Protein AF-A0A2V5RGB3-F1 (afdb_monomer)

pLDDT: mean 79.58, std 21.64, range [30.56, 98.88]

Radius of gyration: 32.15 Å; Cα contacts (8 Å, |Δi|>4): 351; chains: 1; bounding box: 121×58×74 Å

Secondary structure (DSSP, 8-state):
-----------------THHHHHHHHHHHHHHHHHHHHHHS-------TT---SEEEEESS-EEEEE-TTSSEEEEEEEEEEE-SSS-BEEEEEEEE-TTS-EEEEEEHHHHHHHEEETTT--B-SSB-TT-EEEEEEEEEE-TT---SEEEEEEEEE--TTSHHHHHT-S-EEE---EEEE-PPP-----SS-SS-------SSSSSHHHH------

Foldseek 3Di:
DDDDDDDDDDDDDDDDDPPVVVVVVVVVVVVVVVVVVVVVPDPDPPDPPPQDAQKDKDWPAFWEWDQDPVRWTKTKTKIKIWGAAQFKKFWAKKFKAAPVRDTQDMAGDPRQQQQWAAPAQRDRDRIAHGGHITIRIDIRTGHPPPDHQKIKIKIAMDTDPPDPNRVRCPVNIDIHDIHGYDPPDDDDDDPPDDDDDDDDPDDPDGPDCVVRPDDDDD

Sequence (218 aa):
MVLIDEPKDRIGGLPADSKGDCEMRIFILMATVLALALAAYGRPAKQERGRPTALLVSPIHEAQVVRGDDGKDHVEYELLVVNAVEQPVTLTSLTVLDPAAKELTRIDGPVLVAATQTLLDKKPVAEIPASAAVSVDVDLIVPPGTAPERVTHRLAYSVPAGTSTAVFVDPPVIDGPEVAINRRPATVIKPPLKGDGWLATTACCTPNLHRDLRIVVD

Nearest PDB structures (foldseek):
  8b7d-assembly1_A  TM=5.086E-01  e=2.475E-03  Homo sapiens
  8dl0-assembly1_C  TM=4.284E-01  e=1.382E-02  Aquifex aeolicus VF5
  8dnc-assembly1_C  TM=3.259E-01  e=5.895E-02  Aquifex aeolicus VF5
  8dhe-assembly1_C  TM=5.149E-01  e=4.792E-01  Tannerella forsythia
  3q8f-assembly1_A  TM=4.171E-01  e=2.822E+00  Bacillus anthracis

Solvent-accessible surface area (backbone atoms only — not comparable to full-atom values): 13343 Å² total; per-residue (Å²): 140,85,82,90,89,86,88,82,90,83,86,89,84,84,81,87,74,73,62,62,63,53,53,53,51,52,52,51,51,53,53,50,53,53,57,57,52,58,70,70,67,71,75,71,80,79,73,72,82,84,69,59,65,52,67,49,61,42,62,77,56,66,20,39,60,42,79,44,95,89,67,31,27,34,39,38,41,42,33,40,39,33,33,76,36,86,56,49,35,29,76,57,32,42,32,39,21,38,90,86,70,44,81,75,48,74,40,42,64,73,62,36,25,64,32,21,16,38,73,78,86,58,45,61,39,69,58,44,48,45,66,32,61,30,34,37,57,41,79,49,78,37,61,68,93,61,73,61,69,39,35,31,34,40,36,34,44,47,55,62,80,94,39,74,63,46,66,57,24,64,72,51,60,45,76,46,49,74,38,48,40,47,79,66,78,75,85,81,74,71,76,95,64,88,81,86,86,87,78,84,92,62,55,80,95,52,99,42,63,63,82,65,68,77,81,86,81,131

Structure (mmCIF, N/CA/C/O backbone):
data_AF-A0A2V5RGB3-F1
#
_entry.id   AF-A0A2V5RGB3-F1
#
loop_
_atom_site.group_PDB
_atom_site.id
_atom_site.type_symbol
_atom_site.label_atom_id
_atom_site.label_alt_id
_atom_site.label_comp_id
_atom_site.label_asym_id
_atom_site.label_entity_id
_atom_site.label_seq_id
_atom_site.pdbx_PDB_ins_code
_atom_site.Cartn_x
_atom_site.Cartn_y
_atom_site.Cartn_z
_atom_site.occupancy
_atom_site.B_iso_or_equiv
_atom_site.auth_seq_id
_atom_site.auth_comp_id
_atom_site.auth_asym_id
_atom_site.auth_atom_id
_atom_site.pdbx_PDB_model_num
ATOM 1 N N . MET A 1 1 ? -100.904 -34.036 -37.672 1.00 39.06 1 MET A N 1
ATOM 2 C CA . MET A 1 1 ? -100.353 -35.398 -37.833 1.00 39.06 1 MET A CA 1
ATOM 3 C C . MET A 1 1 ? -99.433 -35.653 -36.651 1.00 39.06 1 MET A C 1
ATOM 5 O O . MET A 1 1 ? -98.766 -34.723 -36.225 1.00 39.06 1 MET A O 1
ATOM 9 N N . VAL A 1 2 ? -99.565 -36.827 -36.044 1.00 36.50 2 VAL A N 1
ATOM 10 C CA . VAL A 1 2 ? -99.226 -37.162 -34.648 1.00 36.50 2 VAL A CA 1
ATOM 11 C C . VAL A 1 2 ? -97.794 -37.729 -34.517 1.00 36.50 2 VAL A C 1
ATOM 13 O O . VAL A 1 2 ? -97.256 -38.193 -35.517 1.00 36.50 2 VAL A O 1
ATOM 16 N N . LEU A 1 3 ? -97.295 -37.759 -33.264 1.00 33.28 3 LEU A N 1
ATOM 17 C CA . LEU A 1 3 ? -96.113 -38.437 -32.669 1.00 33.28 3 LEU A CA 1
ATOM 18 C C . LEU A 1 3 ? -94.780 -37.672 -32.761 1.00 33.28 3 LEU A C 1
ATOM 20 O O . LEU A 1 3 ? -94.299 -37.411 -33.854 1.00 33.28 3 LEU A O 1
ATOM 24 N N . ILE A 1 4 ? -94.234 -37.112 -31.668 1.00 41.97 4 ILE A N 1
ATOM 25 C CA . ILE A 1 4 ? -93.707 -37.694 -30.401 1.00 41.97 4 ILE A CA 1
ATOM 26 C C . ILE A 1 4 ? -92.487 -38.593 -30.640 1.00 41.97 4 ILE A C 1
ATOM 28 O O . ILE A 1 4 ? -92.658 -39.712 -31.111 1.00 41.97 4 ILE A O 1
ATOM 32 N N . ASP A 1 5 ? -91.309 -38.113 -30.218 1.00 34.31 5 ASP A N 1
ATOM 33 C CA . ASP A 1 5 ? -90.353 -38.896 -29.420 1.00 34.31 5 ASP A CA 1
ATOM 34 C C . ASP A 1 5 ? -89.408 -37.962 -28.621 1.00 34.31 5 ASP A C 1
ATOM 36 O O . ASP A 1 5 ? -88.921 -36.955 -29.134 1.00 34.31 5 ASP A O 1
ATOM 40 N N . GLU A 1 6 ? -89.184 -38.298 -27.355 1.00 40.78 6 GLU A N 1
ATOM 41 C CA . GLU A 1 6 ? -88.184 -37.784 -26.392 1.00 40.78 6 GLU A CA 1
ATOM 42 C C . GLU A 1 6 ? -87.616 -39.046 -25.686 1.00 40.78 6 GLU A C 1
ATOM 44 O O . GLU A 1 6 ? -88.257 -40.094 -25.791 1.00 40.78 6 GLU A O 1
ATOM 49 N N . PRO A 1 7 ? -86.562 -39.038 -24.834 1.00 69.31 7 PRO A N 1
ATOM 50 C CA . PRO A 1 7 ? -85.466 -38.085 -24.578 1.00 69.31 7 PRO A CA 1
ATOM 51 C C . PRO A 1 7 ? -84.087 -38.793 -24.357 1.00 69.31 7 PRO A C 1
ATOM 53 O O . PRO A 1 7 ? -84.009 -40.021 -24.321 1.00 69.31 7 PRO A O 1
ATOM 56 N N . LYS A 1 8 ? -82.994 -38.037 -24.109 1.00 36.03 8 LYS A N 1
ATOM 57 C CA . LYS A 1 8 ? -81.996 -38.314 -23.032 1.00 36.03 8 LYS A CA 1
ATOM 58 C C . LYS A 1 8 ? -80.847 -37.288 -22.974 1.00 36.03 8 LYS A C 1
ATOM 60 O O . LYS A 1 8 ? -80.095 -37.162 -23.931 1.00 36.03 8 LYS A O 1
ATOM 65 N N . ASP A 1 9 ? -80.723 -36.637 -21.809 1.00 41.69 9 ASP A N 1
ATOM 66 C CA . ASP A 1 9 ? -79.521 -36.453 -20.963 1.00 41.69 9 ASP A CA 1
ATOM 67 C C . ASP A 1 9 ? -78.152 -36.220 -21.652 1.00 41.69 9 ASP A C 1
ATOM 69 O O . ASP A 1 9 ? -77.696 -37.050 -22.427 1.00 41.69 9 ASP A O 1
ATOM 73 N N . ARG A 1 10 ? -77.308 -35.235 -21.287 1.00 39.16 10 ARG A N 1
ATOM 74 C CA . ARG A 1 10 ? -76.798 -34.953 -19.927 1.00 39.16 10 ARG A CA 1
ATOM 75 C C . ARG A 1 10 ? -75.757 -33.793 -19.959 1.00 39.16 10 ARG A C 1
ATOM 77 O O . ARG A 1 10 ? -75.062 -33.655 -20.957 1.00 39.16 10 ARG A O 1
ATOM 84 N N . ILE A 1 11 ? -75.541 -33.141 -18.798 1.00 38.81 11 ILE A N 1
ATOM 85 C CA . ILE A 1 11 ? -74.317 -32.410 -18.336 1.00 38.81 11 ILE A CA 1
ATOM 86 C C . ILE A 1 11 ? -74.149 -30.982 -18.921 1.00 38.81 11 ILE A C 1
ATOM 88 O O . ILE A 1 11 ? -74.035 -30.819 -20.121 1.00 38.81 11 ILE A O 1
ATOM 92 N N . GLY A 1 12 ? -74.133 -29.864 -18.182 1.00 35.97 12 GLY A N 1
ATOM 93 C CA . GLY A 1 12 ? -73.671 -29.592 -16.816 1.00 35.97 12 GLY A CA 1
ATOM 94 C C . GLY A 1 12 ? -72.252 -28.994 -16.838 1.00 35.97 12 GLY A C 1
ATOM 95 O O . GLY A 1 12 ? -71.293 -29.746 -16.929 1.00 35.97 12 GLY A O 1
ATOM 96 N N . GLY A 1 13 ? -72.097 -27.666 -16.736 1.00 31.09 13 GLY A N 1
ATOM 97 C CA . GLY A 1 13 ? -70.775 -27.023 -16.644 1.00 31.09 13 GLY A CA 1
ATOM 98 C C . GLY A 1 13 ? -70.825 -25.516 -16.368 1.00 31.09 13 GLY A C 1
ATOM 99 O O . GLY A 1 13 ? -71.026 -24.724 -17.282 1.00 31.09 13 GLY A O 1
ATOM 100 N N . LEU A 1 14 ? -70.660 -25.157 -15.091 1.00 39.56 14 LEU A N 1
ATOM 101 C CA . LEU A 1 14 ? -70.457 -23.808 -14.533 1.00 39.56 14 LEU A CA 1
ATOM 102 C C . LEU A 1 14 ? -69.026 -23.267 -14.848 1.00 39.56 14 LEU A C 1
ATOM 104 O O . LEU A 1 14 ? -68.235 -23.998 -15.442 1.00 39.56 14 LEU A O 1
ATOM 108 N N . PRO A 1 15 ? -68.686 -22.002 -14.508 1.00 46.22 15 PRO A N 1
ATOM 109 C CA . PRO A 1 15 ? -67.764 -21.149 -15.265 1.00 46.22 15 PRO A CA 1
ATOM 110 C C . PRO A 1 15 ? -66.273 -21.413 -15.002 1.00 46.22 15 PRO A C 1
ATOM 112 O O . PRO A 1 15 ? -65.887 -21.949 -13.966 1.00 46.22 15 PRO A O 1
ATOM 115 N N . ALA A 1 16 ? -65.441 -20.963 -15.945 1.00 51.12 16 ALA A N 1
ATOM 116 C CA . ALA A 1 16 ? -63.987 -20.953 -15.841 1.00 51.12 16 ALA A CA 1
ATOM 117 C C . ALA A 1 16 ? -63.510 -20.060 -14.679 1.00 51.12 16 ALA A C 1
ATOM 119 O O . ALA A 1 16 ? -63.869 -18.885 -14.581 1.00 51.12 16 ALA A O 1
ATOM 120 N N . ASP A 1 17 ? -62.692 -20.649 -13.810 1.00 50.94 17 ASP A N 1
ATOM 121 C CA . ASP A 1 17 ? -62.034 -20.019 -12.670 1.00 50.94 17 ASP A CA 1
ATOM 122 C C . ASP A 1 17 ? -60.903 -19.092 -13.149 1.00 50.94 17 ASP A C 1
ATOM 124 O O . ASP A 1 17 ? -59.796 -19.528 -13.457 1.00 50.94 17 ASP A O 1
ATOM 128 N N . SER A 1 18 ? -61.182 -17.787 -13.223 1.00 56.06 18 SER A N 1
ATOM 129 C CA . SER A 1 18 ? -60.232 -16.756 -13.667 1.00 56.06 18 SER A CA 1
ATOM 130 C C . SER A 1 18 ? -59.142 -16.426 -12.638 1.00 56.06 18 SER A C 1
ATOM 132 O O . SER A 1 18 ? -58.366 -15.487 -12.842 1.00 56.06 18 SER A O 1
ATOM 134 N N . LYS A 1 19 ? -59.110 -17.118 -11.493 1.00 48.66 19 LYS A N 1
ATOM 135 C CA . LYS A 1 19 ? -58.187 -16.823 -10.391 1.00 48.66 19 LYS A CA 1
ATOM 136 C C . LYS A 1 19 ? -56.841 -17.531 -10.569 1.00 48.66 19 LYS A C 1
ATOM 138 O O . LYS A 1 19 ? -55.805 -16.932 -10.287 1.00 48.66 19 LYS A O 1
ATOM 143 N N . GLY A 1 20 ? -56.847 -18.747 -11.126 1.00 50.91 20 GLY A N 1
ATOM 144 C CA . GLY A 1 20 ? -55.634 -19.532 -11.393 1.00 50.91 20 GLY A CA 1
ATOM 145 C C . GLY A 1 20 ? -54.720 -18.922 -12.462 1.00 50.91 20 GLY A C 1
ATOM 146 O O . GLY A 1 20 ? -53.497 -18.953 -12.327 1.00 50.91 20 GLY A O 1
ATOM 147 N N . ASP A 1 21 ? -55.300 -18.282 -13.478 1.00 54.62 21 ASP A N 1
ATOM 148 C CA . ASP A 1 21 ? -54.542 -17.706 -14.596 1.00 54.62 21 ASP A CA 1
ATOM 149 C C . ASP A 1 21 ? -53.795 -16.419 -14.214 1.00 54.62 21 ASP A C 1
ATOM 151 O O . ASP A 1 21 ? -52.727 -16.127 -14.758 1.00 54.62 21 ASP A O 1
ATOM 155 N N . CYS A 1 22 ? -54.332 -15.644 -13.266 1.00 47.62 22 CYS A N 1
ATOM 156 C CA . CYS A 1 22 ? -53.701 -14.418 -12.777 1.00 47.62 22 CYS A CA 1
ATOM 157 C C . CYS A 1 22 ? -52.560 -14.735 -11.799 1.00 47.62 22 CYS A C 1
ATOM 159 O O . CYS A 1 22 ? -51.457 -14.209 -11.946 1.00 47.62 22 CYS A O 1
ATOM 161 N N . GLU A 1 23 ? -52.790 -15.671 -10.872 1.00 53.66 23 GLU A N 1
ATOM 162 C CA . GLU A 1 23 ? -51.775 -16.173 -9.938 1.00 53.66 23 GLU A CA 1
ATOM 163 C C . GLU A 1 23 ? -50.589 -16.784 -10.701 1.00 53.66 23 GLU A C 1
ATOM 165 O O . GLU A 1 23 ? -49.443 -16.387 -10.491 1.00 53.66 23 GLU A O 1
ATOM 170 N N . MET A 1 24 ? -50.844 -17.662 -11.679 1.00 55.56 24 MET A N 1
ATOM 171 C CA . MET A 1 24 ? -49.784 -18.309 -12.461 1.00 55.56 24 MET A CA 1
ATOM 172 C C . MET A 1 24 ? -48.967 -17.310 -13.296 1.00 55.56 24 MET A C 1
ATOM 174 O O . MET A 1 24 ? -47.750 -17.451 -13.415 1.00 55.56 24 MET A O 1
ATOM 178 N N . ARG A 1 25 ? -49.592 -16.245 -13.814 1.00 55.88 25 ARG A N 1
ATOM 179 C CA . ARG A 1 25 ? -48.888 -15.159 -14.522 1.00 55.88 25 ARG A CA 1
ATOM 180 C C . ARG A 1 25 ? -48.025 -14.304 -13.593 1.00 55.88 25 ARG A C 1
ATOM 182 O O . ARG A 1 25 ? -46.920 -13.928 -13.983 1.00 55.88 25 ARG A O 1
ATOM 189 N N . ILE A 1 26 ? -48.489 -14.036 -12.373 1.00 59.50 26 ILE A N 1
ATOM 190 C CA . ILE A 1 26 ? -47.735 -13.283 -11.359 1.00 59.50 26 ILE A CA 1
ATOM 191 C C . ILE A 1 26 ? -46.527 -14.096 -10.870 1.00 59.50 26 ILE A C 1
ATOM 193 O O . ILE A 1 26 ? -45.425 -13.549 -10.776 1.00 59.50 26 ILE A O 1
ATOM 197 N N . PHE A 1 27 ? -46.691 -15.404 -10.646 1.00 53.56 27 PHE A N 1
ATOM 198 C CA . PHE A 1 27 ? -45.588 -16.298 -10.277 1.00 53.56 27 PHE A CA 1
ATOM 199 C C . PHE A 1 27 ? -44.523 -16.404 -11.377 1.00 53.56 27 PHE A C 1
ATOM 201 O O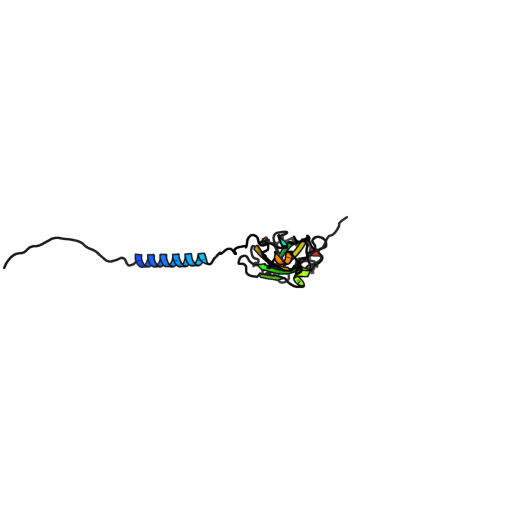 . PHE A 1 27 ? -43.330 -16.349 -11.075 1.00 53.56 27 PHE A O 1
ATOM 208 N N . ILE A 1 28 ? -44.926 -16.486 -12.650 1.00 59.28 28 ILE A N 1
ATOM 209 C CA . ILE A 1 28 ? -43.986 -16.546 -13.781 1.00 59.28 28 ILE A CA 1
ATOM 210 C C . ILE A 1 28 ? -43.213 -15.224 -13.928 1.00 59.28 28 ILE A C 1
ATOM 212 O O . ILE A 1 28 ? -41.996 -15.252 -14.108 1.00 59.28 28 ILE A O 1
ATOM 216 N N . LEU A 1 29 ? -43.877 -14.071 -13.774 1.00 57.22 29 LEU A N 1
ATOM 217 C CA . LEU A 1 29 ? -43.228 -12.755 -13.851 1.00 57.22 29 LEU A CA 1
ATOM 218 C C . LEU A 1 29 ? -42.227 -12.528 -12.704 1.00 57.22 29 LEU A C 1
ATOM 220 O O . LEU A 1 29 ? -41.095 -12.110 -12.957 1.00 57.22 29 LEU A O 1
ATOM 224 N N . MET A 1 30 ? -42.584 -12.876 -11.463 1.00 58.34 30 MET A N 1
ATOM 225 C CA . MET A 1 30 ? -41.671 -12.788 -10.312 1.00 58.34 30 MET A CA 1
ATOM 226 C C . MET A 1 30 ? -40.463 -13.725 -10.450 1.00 58.34 30 MET A C 1
ATOM 228 O O . MET A 1 30 ? -39.337 -13.313 -10.168 1.00 58.34 30 MET A O 1
ATOM 232 N N . ALA A 1 31 ? -40.662 -14.949 -10.949 1.00 55.12 31 ALA A N 1
ATOM 233 C CA . ALA A 1 31 ? -39.569 -15.886 -11.203 1.00 55.12 31 ALA A CA 1
ATOM 234 C C . ALA A 1 31 ? -38.599 -15.369 -12.283 1.00 55.12 31 ALA A C 1
ATOM 236 O O . ALA A 1 31 ? -37.385 -15.512 -12.137 1.00 55.12 31 ALA A O 1
ATOM 237 N N . THR A 1 32 ? -39.103 -14.704 -13.331 1.00 55.47 32 THR A N 1
ATOM 238 C CA . THR A 1 32 ? -38.243 -14.095 -14.361 1.00 55.47 32 THR A CA 1
ATOM 239 C C . THR A 1 32 ? -37.471 -12.870 -13.867 1.00 55.47 32 THR A C 1
ATOM 241 O O . THR A 1 32 ? -36.290 -12.741 -14.186 1.00 55.47 32 THR A O 1
ATOM 244 N N . VAL A 1 33 ? -38.077 -12.002 -13.047 1.00 57.19 33 VAL A N 1
ATOM 245 C CA . VAL A 1 33 ? -37.382 -10.832 -12.472 1.00 57.19 33 VAL A CA 1
ATOM 246 C C . VAL A 1 33 ? -36.300 -11.273 -11.481 1.00 57.19 33 VAL A C 1
ATOM 248 O O . VAL A 1 33 ? -35.196 -10.729 -11.502 1.00 57.19 33 VAL A O 1
ATOM 251 N N . LEU A 1 34 ? -36.561 -12.310 -10.679 1.00 49.44 34 LEU A N 1
ATOM 252 C CA . LEU A 1 34 ? -35.569 -12.878 -9.763 1.00 49.44 34 LEU A CA 1
ATOM 253 C C . LEU A 1 34 ? -34.407 -13.557 -10.516 1.00 49.44 34 LEU A C 1
ATOM 255 O O . LEU A 1 34 ? -33.249 -13.380 -10.143 1.00 49.44 34 LEU A O 1
ATOM 259 N N . ALA A 1 35 ? -34.685 -14.263 -11.617 1.00 53.16 35 ALA A N 1
ATOM 260 C CA . ALA A 1 35 ? -33.654 -14.888 -12.451 1.00 53.16 35 ALA A CA 1
ATOM 261 C C . ALA A 1 35 ? -32.779 -13.867 -13.209 1.00 53.16 35 ALA A C 1
ATOM 263 O O . ALA A 1 35 ? -31.580 -14.091 -13.381 1.00 53.16 35 ALA A O 1
ATOM 264 N N . LEU A 1 36 ? -33.344 -12.726 -13.620 1.00 51.53 36 LEU A N 1
ATOM 265 C CA . LEU A 1 36 ? -32.597 -11.627 -14.248 1.00 51.53 36 LEU A CA 1
ATOM 266 C C . LEU A 1 36 ? -31.765 -10.826 -13.233 1.00 51.53 36 LEU A C 1
ATOM 268 O O . LEU A 1 36 ? -30.664 -10.388 -13.565 1.00 51.53 36 LEU A O 1
ATOM 272 N N . ALA A 1 37 ? -32.237 -10.685 -11.991 1.00 47.91 37 ALA A N 1
ATOM 273 C CA . ALA A 1 37 ? -31.482 -10.030 -10.923 1.00 47.91 37 ALA A CA 1
ATOM 274 C C . ALA A 1 37 ? -30.266 -10.862 -10.471 1.00 47.91 37 ALA A C 1
ATOM 276 O O . ALA A 1 37 ? -29.195 -10.301 -10.245 1.00 47.91 37 ALA A O 1
ATOM 277 N N . LEU A 1 38 ? -30.370 -12.196 -10.418 1.00 47.34 38 LEU A N 1
ATOM 278 C CA . LEU A 1 38 ? -29.229 -13.056 -10.063 1.00 47.34 38 LEU A CA 1
ATOM 279 C C . LEU A 1 38 ? -28.134 -13.116 -11.143 1.00 47.34 38 LEU A C 1
ATOM 281 O O . LEU A 1 38 ? -26.984 -13.392 -10.819 1.00 47.34 38 LEU A O 1
ATOM 285 N N . ALA A 1 39 ? -28.445 -12.831 -12.411 1.00 45.88 39 ALA A N 1
ATOM 286 C CA . ALA A 1 39 ? -27.441 -12.819 -13.479 1.00 45.88 39 ALA A CA 1
ATOM 287 C C . ALA A 1 39 ? -26.544 -11.560 -13.466 1.00 45.88 39 ALA A C 1
ATOM 289 O O . ALA A 1 39 ? -25.471 -11.567 -14.075 1.00 45.88 39 ALA A O 1
ATOM 290 N N . ALA A 1 40 ? -26.968 -10.490 -12.781 1.00 48.50 40 ALA A N 1
ATOM 291 C CA . ALA A 1 40 ? -26.224 -9.232 -12.671 1.00 48.50 40 ALA A CA 1
ATOM 292 C C . ALA A 1 40 ? -25.360 -9.140 -11.397 1.00 48.50 40 ALA A C 1
ATOM 294 O O . ALA A 1 40 ? -24.351 -8.436 -11.392 1.00 48.50 40 ALA A O 1
ATOM 295 N N . TYR A 1 41 ? -25.708 -9.878 -10.339 1.00 45.53 41 TYR A N 1
ATOM 296 C CA . TYR A 1 41 ? -24.960 -9.912 -9.082 1.00 45.53 41 TYR A CA 1
ATOM 297 C C . TYR A 1 41 ? -23.988 -11.095 -9.056 1.00 45.53 41 TYR A C 1
ATOM 299 O O . TYR A 1 41 ? -24.309 -12.173 -8.567 1.00 45.53 41 TYR A O 1
ATOM 307 N N . GLY A 1 42 ? -22.773 -10.879 -9.561 1.00 43.81 42 GLY A N 1
ATOM 308 C CA . GLY A 1 42 ? -21.655 -11.783 -9.282 1.00 43.81 42 GLY A CA 1
ATOM 309 C C . GLY A 1 42 ? -21.080 -12.506 -10.489 1.00 43.81 42 GLY A C 1
ATOM 310 O O . GLY A 1 42 ? -20.822 -13.705 -10.423 1.00 43.81 42 GLY A O 1
ATOM 311 N N . ARG A 1 43 ? -20.764 -11.782 -11.570 1.00 43.56 43 ARG A N 1
ATOM 312 C CA . ARG A 1 43 ? -19.618 -12.221 -12.373 1.00 43.56 43 ARG A CA 1
ATOM 313 C C . ARG A 1 43 ? -18.374 -12.021 -11.504 1.00 43.56 43 ARG A C 1
ATOM 315 O O . ARG A 1 43 ? -18.034 -10.863 -11.262 1.00 43.56 43 ARG A O 1
ATOM 322 N N . PRO A 1 44 ? -17.693 -13.081 -11.026 1.00 45.03 44 PRO A N 1
ATOM 323 C CA . PRO A 1 44 ? -16.358 -12.888 -10.489 1.00 45.03 44 PRO A CA 1
ATOM 324 C C . PRO A 1 44 ? -15.541 -12.233 -11.600 1.00 45.03 44 PRO A C 1
ATOM 326 O O . PRO A 1 44 ? -15.617 -12.662 -12.759 1.00 45.03 44 PRO A O 1
ATOM 329 N N . ALA A 1 45 ? -14.794 -11.178 -11.275 1.00 48.62 45 ALA A N 1
ATOM 330 C CA . ALA A 1 45 ? -13.753 -10.709 -12.170 1.00 48.62 45 ALA A CA 1
ATOM 331 C C . ALA A 1 45 ? -12.907 -11.940 -12.510 1.00 48.62 45 ALA A C 1
ATOM 333 O O . ALA A 1 45 ? -12.363 -12.599 -11.622 1.00 48.62 45 ALA A O 1
ATOM 334 N N . LYS A 1 46 ? -12.896 -12.331 -13.786 1.00 43.66 46 LYS A N 1
ATOM 335 C CA . LYS A 1 46 ? -12.051 -13.416 -14.266 1.00 43.66 46 LYS A CA 1
ATOM 336 C C . LYS A 1 46 ? -10.620 -12.941 -14.050 1.00 43.66 46 LYS A C 1
ATOM 338 O O . LYS A 1 46 ? -10.091 -12.235 -14.900 1.00 43.66 46 LYS A O 1
ATOM 343 N N . GLN A 1 47 ? -10.018 -13.286 -12.909 1.00 47.88 47 GLN A N 1
ATOM 344 C CA . GLN A 1 47 ? -8.577 -13.174 -12.744 1.00 47.88 47 GLN A CA 1
ATOM 345 C C . GLN A 1 47 ? -7.961 -13.937 -13.914 1.00 47.88 47 GLN A C 1
ATOM 347 O O . GLN A 1 47 ? -8.212 -15.134 -14.096 1.00 47.88 47 GLN A O 1
ATOM 352 N N . GLU A 1 48 ? -7.208 -13.230 -14.749 1.00 52.81 48 GLU A N 1
ATOM 353 C CA . GLU A 1 48 ? -6.361 -13.833 -15.767 1.00 52.81 48 GLU A CA 1
ATOM 354 C C . GLU A 1 48 ? -5.287 -14.640 -15.031 1.00 52.81 48 GLU A C 1
ATOM 356 O O . GLU A 1 48 ? -4.214 -14.133 -14.714 1.00 52.81 48 GLU A O 1
ATOM 361 N N . ARG A 1 49 ? -5.596 -15.895 -14.681 1.00 56.06 49 ARG A N 1
ATOM 362 C CA . ARG A 1 49 ? -4.593 -16.810 -14.134 1.00 56.06 49 ARG A CA 1
ATOM 363 C C . ARG A 1 49 ? -3.421 -16.856 -15.111 1.00 56.06 49 ARG A C 1
ATOM 365 O O . ARG A 1 49 ? -3.615 -17.208 -16.271 1.00 56.06 49 ARG A O 1
ATOM 372 N N . GLY A 1 50 ? -2.224 -16.549 -14.615 1.00 66.75 50 GLY A N 1
ATOM 373 C CA . GLY A 1 50 ? -0.974 -16.825 -15.322 1.00 66.75 50 GLY A CA 1
ATOM 374 C C . GLY A 1 50 ? -0.364 -15.678 -16.127 1.00 66.75 50 GLY A C 1
ATOM 375 O O . GLY A 1 50 ? 0.480 -15.959 -16.972 1.00 66.75 50 GLY A O 1
ATOM 376 N N . ARG A 1 51 ? -0.727 -14.411 -15.885 1.00 80.62 51 ARG A N 1
ATOM 377 C CA . ARG A 1 51 ? 0.077 -13.292 -16.407 1.00 80.62 51 ARG A CA 1
ATOM 378 C C . ARG A 1 51 ? 1.358 -13.123 -15.576 1.00 80.62 51 ARG A C 1
ATOM 380 O O . ARG A 1 51 ? 1.253 -13.043 -14.351 1.00 80.62 51 ARG A O 1
ATOM 387 N N . PRO A 1 52 ? 2.548 -13.087 -16.200 1.00 91.00 52 PRO A N 1
ATOM 388 C CA . PRO A 1 52 ? 3.784 -12.768 -15.495 1.00 91.00 52 PRO A CA 1
ATOM 389 C C . PRO A 1 52 ? 3.731 -11.362 -14.880 1.00 91.00 52 P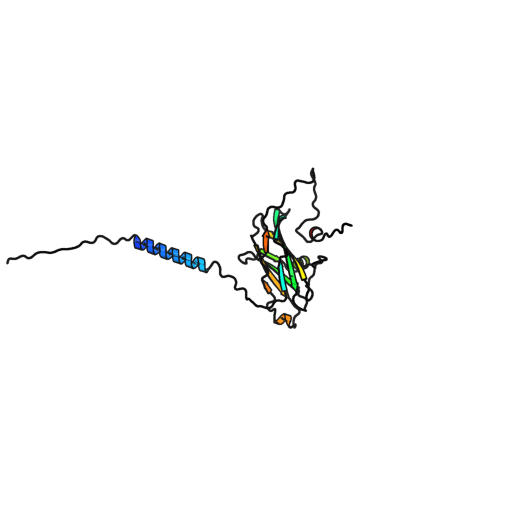RO A C 1
ATOM 391 O O . PRO A 1 52 ? 3.167 -10.440 -15.460 1.00 91.00 52 PRO A O 1
ATOM 394 N N . THR A 1 53 ? 4.348 -11.194 -13.713 1.00 95.19 53 THR A N 1
ATOM 395 C CA . THR A 1 53 ? 4.459 -9.912 -13.003 1.00 95.19 53 THR A CA 1
ATOM 396 C C . THR A 1 53 ? 5.859 -9.769 -12.422 1.00 95.19 53 THR A C 1
ATOM 398 O O . THR A 1 53 ? 6.507 -10.766 -12.105 1.00 95.19 53 THR A O 1
ATOM 401 N N . ALA A 1 54 ? 6.315 -8.527 -12.265 1.00 96.81 54 ALA A N 1
ATOM 402 C CA . ALA A 1 54 ? 7.546 -8.226 -11.544 1.00 96.81 54 ALA A CA 1
ATOM 403 C C . ALA A 1 54 ? 7.373 -8.311 -10.020 1.00 96.81 54 ALA A C 1
ATOM 405 O O . ALA A 1 54 ? 8.355 -8.465 -9.300 1.00 96.81 54 ALA A O 1
ATOM 406 N N . LEU A 1 55 ? 6.142 -8.178 -9.524 1.00 97.88 55 LEU A N 1
ATOM 407 C CA . LEU A 1 55 ? 5.855 -7.968 -8.111 1.00 97.88 55 LEU A CA 1
ATOM 408 C C . LEU A 1 55 ? 5.030 -9.105 -7.512 1.00 97.88 55 LEU A C 1
ATOM 410 O O . LEU A 1 55 ? 4.009 -9.508 -8.074 1.00 97.88 55 LEU A O 1
ATOM 414 N N . LEU A 1 56 ? 5.440 -9.552 -6.328 1.00 97.56 56 LEU A N 1
ATOM 415 C CA . LEU A 1 56 ? 4.633 -10.361 -5.416 1.00 97.56 56 LEU A CA 1
ATOM 416 C C . LEU A 1 56 ? 4.194 -9.478 -4.249 1.00 97.56 56 LEU A C 1
ATOM 418 O O . LEU A 1 56 ? 4.997 -8.705 -3.729 1.00 97.56 56 LEU A O 1
ATOM 422 N N . VAL A 1 57 ? 2.930 -9.588 -3.838 1.00 98.31 57 VAL A N 1
ATOM 423 C CA . VAL A 1 57 ? 2.351 -8.728 -2.798 1.00 98.31 57 VAL A CA 1
ATOM 424 C C . VAL A 1 57 ? 1.579 -9.568 -1.788 1.00 98.31 57 VAL A C 1
ATOM 426 O O . VAL A 1 57 ? 0.750 -10.393 -2.171 1.00 98.31 57 VAL A O 1
ATOM 429 N N . SER A 1 58 ? 1.819 -9.336 -0.500 1.00 98.00 58 SER A N 1
ATOM 430 C CA . SER A 1 58 ? 1.099 -9.983 0.603 1.00 98.00 58 SER A CA 1
ATOM 431 C C . SER A 1 58 ? 0.857 -9.001 1.751 1.00 98.00 58 SER A C 1
ATOM 433 O O . SER A 1 58 ? 1.727 -8.168 2.005 1.00 98.00 58 SER A O 1
ATOM 435 N N . PRO A 1 59 ? -0.259 -9.098 2.494 1.00 97.06 59 PRO A N 1
ATOM 436 C CA . PRO A 1 59 ? -0.392 -8.360 3.744 1.00 97.06 59 PRO A CA 1
ATOM 437 C C . PRO A 1 59 ? 0.589 -8.887 4.789 1.00 97.06 59 PRO A C 1
ATOM 439 O O . PRO A 1 59 ? 0.851 -10.091 4.844 1.00 97.06 59 PRO A O 1
ATOM 442 N N . ILE A 1 60 ? 1.093 -7.999 5.643 1.00 93.69 60 ILE A N 1
ATOM 443 C CA . ILE A 1 60 ? 1.910 -8.391 6.803 1.00 93.69 60 ILE A CA 1
ATOM 444 C C . ILE A 1 60 ? 1.012 -8.807 7.981 1.00 93.69 60 ILE A C 1
ATOM 446 O O . ILE A 1 60 ? 1.346 -9.722 8.734 1.00 93.69 60 ILE A O 1
ATOM 450 N N . HIS A 1 61 ? -0.152 -8.167 8.122 1.00 92.44 61 HIS A N 1
ATOM 451 C CA . HIS A 1 61 ? -1.134 -8.419 9.176 1.00 92.44 61 HIS A CA 1
ATOM 452 C C . HIS A 1 61 ? -2.555 -8.025 8.724 1.00 92.44 61 HIS A C 1
ATOM 454 O O . HIS A 1 61 ? -2.739 -7.430 7.664 1.00 92.44 61 HIS A O 1
ATOM 460 N N . GLU A 1 62 ? -3.574 -8.344 9.532 1.00 95.62 62 GLU A N 1
ATOM 461 C CA . GLU A 1 62 ? -4.927 -7.793 9.348 1.00 95.62 62 GLU A CA 1
ATOM 462 C C . GLU A 1 62 ? -4.929 -6.284 9.593 1.00 95.62 62 GLU A C 1
ATOM 464 O O . GLU A 1 62 ? -4.326 -5.813 10.564 1.00 95.62 62 GLU A O 1
ATOM 469 N N . ALA A 1 63 ? -5.661 -5.532 8.778 1.00 95.50 63 ALA A N 1
ATOM 470 C CA . ALA A 1 63 ? -5.789 -4.096 8.959 1.00 95.50 63 ALA A CA 1
ATOM 471 C C . ALA A 1 63 ? -6.475 -3.749 10.280 1.00 95.50 63 ALA A C 1
ATOM 473 O O . ALA A 1 63 ? -7.414 -4.427 10.697 1.00 95.50 63 ALA A O 1
ATOM 474 N N . GLN A 1 64 ? -6.010 -2.693 10.939 1.00 92.81 64 GLN A N 1
ATOM 475 C CA . GLN A 1 64 ? -6.563 -2.223 12.208 1.00 92.81 64 GLN A CA 1
ATOM 476 C C . GLN A 1 64 ? -7.337 -0.930 11.992 1.00 92.81 64 GLN A C 1
ATOM 478 O O . GLN A 1 64 ? -6.902 -0.062 11.242 1.00 92.81 64 GLN A O 1
ATOM 483 N N . VAL A 1 65 ? -8.477 -0.793 12.669 1.00 93.06 65 VAL A N 1
ATOM 484 C CA . VAL A 1 65 ? -9.250 0.451 12.659 1.00 93.06 65 VAL A CA 1
ATOM 485 C C . VAL A 1 65 ? -8.886 1.281 13.883 1.00 93.06 65 VAL A C 1
ATOM 487 O O . VAL A 1 65 ? -9.049 0.826 15.018 1.00 93.06 65 VAL A O 1
ATOM 490 N N . VAL A 1 66 ? -8.430 2.510 13.661 1.00 88.50 66 VAL A N 1
ATOM 491 C CA . VAL A 1 66 ? -8.087 3.470 14.715 1.00 88.50 66 VAL A CA 1
ATOM 492 C C . VAL A 1 66 ? -8.906 4.741 14.524 1.00 88.50 66 VAL A C 1
ATOM 494 O O . VAL A 1 66 ? -9.014 5.262 13.419 1.00 88.50 66 VAL A O 1
ATOM 497 N N . ARG A 1 67 ? -9.496 5.262 15.604 1.00 88.44 67 ARG A N 1
ATOM 498 C CA . ARG A 1 67 ? -10.158 6.572 15.575 1.00 88.44 67 ARG A CA 1
ATOM 499 C C . ARG A 1 67 ? -9.099 7.673 15.583 1.00 88.44 67 ARG A C 1
ATOM 501 O O . ARG A 1 67 ? -8.365 7.787 16.563 1.00 88.44 67 ARG A O 1
ATOM 508 N N . GLY A 1 68 ? -9.071 8.481 14.529 1.00 83.69 68 GLY A N 1
ATOM 509 C CA . GLY A 1 68 ? -8.280 9.704 14.451 1.00 83.69 68 GLY A CA 1
ATOM 510 C C . GLY A 1 68 ? -8.850 10.825 15.325 1.00 83.69 68 GLY A C 1
ATOM 511 O O . GLY A 1 68 ? -10.038 10.840 15.671 1.00 83.69 68 GLY A O 1
ATOM 512 N N . ASP A 1 69 ? -7.997 11.785 15.673 1.00 82.00 69 ASP A N 1
ATOM 513 C CA . ASP A 1 69 ? -8.387 13.052 16.304 1.00 82.00 69 ASP A CA 1
ATOM 514 C C . ASP A 1 69 ? -9.129 13.986 15.331 1.00 82.00 69 ASP A C 1
ATOM 516 O O . ASP A 1 69 ? -9.899 14.847 15.755 1.00 82.00 69 ASP A O 1
ATOM 520 N N . ASP A 1 70 ? -8.986 13.739 14.028 1.00 86.69 70 ASP A N 1
ATOM 521 C CA . ASP A 1 70 ? -9.782 14.331 12.950 1.00 86.69 70 ASP A CA 1
ATOM 522 C C . ASP A 1 70 ? -11.244 13.831 12.917 1.00 86.69 70 ASP A C 1
ATOM 524 O O . ASP A 1 70 ? -12.050 14.271 12.090 1.00 86.69 70 ASP A O 1
ATOM 528 N N . GLY A 1 71 ? -11.595 12.916 13.824 1.00 89.81 71 GLY A N 1
ATOM 529 C CA . GLY A 1 71 ? -12.930 12.357 13.969 1.00 89.81 71 GLY A CA 1
ATOM 530 C C . GLY A 1 71 ? -13.275 11.277 12.947 1.00 89.81 71 GLY A C 1
ATOM 531 O O . GLY A 1 71 ? -14.439 10.876 12.908 1.00 89.81 71 GLY A O 1
ATOM 532 N N . LYS A 1 72 ? -12.322 10.794 12.143 1.00 94.25 72 LYS A N 1
ATOM 533 C CA . LYS A 1 72 ? -12.515 9.716 11.162 1.00 94.25 72 LYS A CA 1
ATOM 534 C C . LYS A 1 72 ? -11.909 8.401 11.637 1.00 94.25 72 LYS A C 1
ATOM 536 O O . LYS A 1 72 ? -11.157 8.351 12.608 1.00 94.25 72 LYS A O 1
ATOM 541 N N . ASP A 1 73 ? -12.276 7.315 10.970 1.00 93.69 73 ASP A N 1
ATOM 542 C CA . ASP A 1 73 ? -11.624 6.026 11.175 1.00 93.69 73 ASP A CA 1
ATOM 543 C C . ASP A 1 73 ? -10.496 5.872 10.148 1.00 93.69 73 ASP A C 1
ATOM 545 O O . ASP A 1 73 ? -10.719 6.006 8.945 1.00 93.69 73 ASP A O 1
ATOM 549 N N . HIS A 1 74 ? -9.298 5.585 10.643 1.00 94.06 74 HIS A N 1
ATOM 550 C CA . HIS A 1 74 ? -8.108 5.250 9.872 1.00 94.06 74 HIS A CA 1
ATOM 551 C C . HIS A 1 74 ? -7.958 3.730 9.853 1.00 94.06 74 HIS A C 1
ATOM 553 O O . HIS A 1 74 ? -7.896 3.090 10.908 1.00 94.06 74 HIS A O 1
ATOM 559 N N . VAL A 1 75 ? -7.969 3.141 8.661 1.00 95.69 75 VAL A N 1
ATOM 560 C CA . VAL A 1 75 ? -7.779 1.706 8.441 1.00 95.69 75 VAL A CA 1
ATOM 561 C C . VAL A 1 75 ? -6.335 1.481 8.012 1.00 95.69 75 VAL A C 1
ATOM 563 O O . VAL A 1 75 ? -5.969 1.771 6.875 1.00 95.69 75 VAL A O 1
ATOM 566 N N . GLU A 1 76 ? -5.542 0.948 8.935 1.00 93.25 76 GLU A N 1
ATOM 567 C CA . GLU A 1 76 ? -4.080 0.929 8.880 1.00 93.25 76 GLU A CA 1
ATOM 568 C C . GLU A 1 76 ? -3.536 -0.480 8.654 1.00 93.25 76 GLU A C 1
ATOM 570 O O . GLU A 1 76 ? -3.886 -1.421 9.380 1.00 93.25 76 GLU A O 1
ATOM 575 N N . TYR A 1 77 ? -2.671 -0.631 7.653 1.00 95.25 77 TYR A N 1
ATOM 576 C CA . TYR A 1 77 ? -1.967 -1.877 7.350 1.00 95.25 77 TYR A CA 1
ATOM 577 C C . TYR A 1 77 ? -0.749 -1.655 6.463 1.00 95.25 77 TYR A C 1
ATOM 579 O O . TYR A 1 77 ? -0.580 -0.609 5.846 1.00 95.25 77 TYR A O 1
ATOM 587 N N . GLU A 1 78 ? 0.085 -2.686 6.379 1.00 95.25 78 GLU A N 1
ATOM 588 C CA . GLU A 1 78 ? 1.263 -2.720 5.523 1.00 95.25 78 GLU A CA 1
ATOM 589 C C . GLU A 1 78 ? 1.147 -3.858 4.501 1.00 95.25 78 GLU A C 1
ATOM 591 O O . GLU A 1 78 ? 0.729 -4.984 4.817 1.00 95.25 78 GLU A O 1
ATOM 596 N N . LEU A 1 79 ? 1.565 -3.577 3.268 1.00 98.12 79 LEU A N 1
ATOM 597 C CA . LEU A 1 79 ? 1.783 -4.588 2.241 1.00 98.12 79 LEU A CA 1
ATOM 598 C C . LEU A 1 79 ? 3.278 -4.868 2.103 1.00 98.12 79 LEU A C 1
ATOM 600 O O . LEU A 1 79 ? 4.065 -3.965 1.836 1.00 98.12 79 LEU A O 1
ATOM 604 N N . LEU A 1 80 ? 3.664 -6.137 2.201 1.00 98.38 80 LEU A N 1
ATOM 605 C CA . LEU A 1 80 ? 4.977 -6.590 1.765 1.00 98.38 80 LEU A CA 1
ATOM 606 C C . LEU A 1 80 ? 4.966 -6.695 0.240 1.00 98.38 80 LEU A C 1
ATOM 608 O O . LEU A 1 80 ? 4.214 -7.498 -0.319 1.00 98.38 80 LEU A O 1
ATOM 612 N N . VAL A 1 81 ? 5.813 -5.910 -0.420 1.00 98.62 81 VAL A N 1
ATOM 613 C CA . VAL A 1 81 ? 5.994 -5.932 -1.875 1.00 98.62 81 VAL A CA 1
ATOM 614 C C . VAL A 1 81 ? 7.390 -6.450 -2.188 1.00 98.62 81 VAL A C 1
ATOM 616 O O . VAL A 1 81 ? 8.388 -5.857 -1.779 1.00 98.62 81 VAL A O 1
ATOM 619 N N . VAL A 1 82 ? 7.464 -7.557 -2.923 1.00 98.62 82 VAL A N 1
ATOM 620 C CA . VAL A 1 82 ? 8.716 -8.195 -3.343 1.00 98.62 82 VAL A CA 1
ATOM 621 C C . VAL A 1 82 ? 8.897 -8.004 -4.840 1.00 98.62 82 VAL A C 1
ATOM 623 O O . VAL A 1 82 ? 8.049 -8.423 -5.628 1.00 98.62 82 VAL A O 1
ATOM 626 N N . ASN A 1 83 ? 10.021 -7.412 -5.232 1.00 98.38 83 ASN A N 1
ATOM 627 C CA . ASN A 1 83 ? 10.480 -7.390 -6.610 1.00 98.38 83 ASN A CA 1
ATOM 628 C C . ASN A 1 83 ? 11.132 -8.738 -6.950 1.00 98.38 83 ASN A C 1
ATOM 630 O O . ASN A 1 83 ? 12.194 -9.069 -6.431 1.00 98.38 83 ASN A O 1
ATOM 634 N N . ALA A 1 84 ? 10.488 -9.514 -7.816 1.00 97.31 84 ALA A N 1
ATOM 635 C CA . ALA A 1 84 ? 10.905 -10.854 -8.218 1.00 97.31 84 ALA A CA 1
ATOM 636 C C . ALA A 1 84 ? 11.766 -10.878 -9.496 1.00 97.31 84 ALA A C 1
ATOM 638 O O . ALA A 1 84 ? 12.063 -11.956 -10.010 1.00 97.31 84 ALA A O 1
ATOM 639 N N . VAL A 1 85 ? 12.149 -9.714 -10.029 1.00 97.12 85 VAL A N 1
ATOM 640 C CA . VAL A 1 85 ? 12.960 -9.595 -11.250 1.00 97.12 85 VAL A CA 1
ATOM 641 C C . VAL A 1 85 ? 14.321 -8.955 -10.964 1.00 97.12 85 VAL A C 1
ATOM 643 O O . VAL A 1 85 ? 14.596 -8.437 -9.879 1.00 97.12 85 VAL A O 1
ATOM 646 N N . GLU A 1 86 ? 15.211 -9.032 -11.950 1.00 95.81 86 GLU A N 1
ATOM 647 C CA . GLU A 1 86 ? 16.601 -8.563 -11.856 1.00 95.81 86 GLU A CA 1
ATOM 648 C C . GLU A 1 86 ? 16.762 -7.058 -12.159 1.00 95.81 86 GLU A C 1
ATOM 650 O O . GLU A 1 86 ? 17.859 -6.512 -12.057 1.00 95.81 86 GLU A O 1
ATOM 655 N N . GLN A 1 87 ? 15.679 -6.374 -12.535 1.00 97.62 87 GLN A N 1
ATOM 656 C CA . GLN A 1 87 ? 15.640 -4.926 -12.737 1.00 97.62 87 GLN A CA 1
ATOM 657 C C . GLN A 1 87 ? 14.969 -4.228 -11.548 1.00 97.62 87 GLN A C 1
ATOM 659 O O . GLN A 1 87 ? 14.099 -4.823 -10.912 1.00 97.62 87 GLN A O 1
ATOM 664 N N . PRO A 1 88 ? 15.315 -2.961 -11.252 1.00 98.06 88 PRO A N 1
ATOM 665 C CA . PRO A 1 88 ? 14.545 -2.162 -10.306 1.00 98.06 88 PRO A CA 1
ATOM 666 C C . PRO A 1 88 ? 13.103 -1.966 -10.796 1.00 98.06 88 PRO A C 1
ATOM 668 O O . PRO A 1 88 ? 12.847 -1.880 -12.000 1.00 98.06 88 P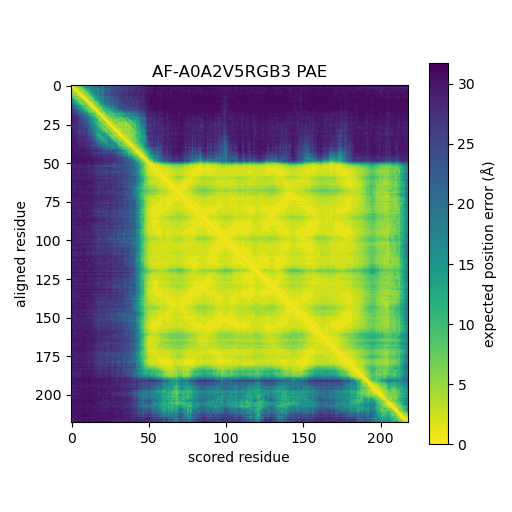RO A O 1
ATOM 671 N N . VAL A 1 89 ? 12.166 -1.890 -9.852 1.00 98.62 89 VAL A N 1
ATOM 672 C CA . VAL A 1 89 ? 10.741 -1.649 -10.113 1.00 98.62 89 VAL A CA 1
ATOM 673 C C . VAL A 1 89 ? 10.305 -0.384 -9.386 1.00 98.62 89 VAL A C 1
ATOM 675 O O . VAL A 1 89 ? 10.559 -0.228 -8.195 1.00 98.62 89 VAL A O 1
ATOM 678 N N . THR A 1 90 ? 9.594 0.499 -10.075 1.00 98.62 90 THR A N 1
ATOM 679 C CA . THR A 1 90 ? 8.981 1.693 -9.476 1.00 98.62 90 THR A CA 1
ATOM 680 C C . THR A 1 90 ? 7.491 1.441 -9.308 1.00 98.62 90 THR A C 1
ATOM 682 O O . THR A 1 90 ? 6.807 1.186 -10.298 1.00 98.62 90 THR A O 1
ATOM 685 N N . LEU A 1 91 ? 6.960 1.537 -8.089 1.00 98.56 91 LEU A N 1
ATOM 686 C CA . LEU A 1 91 ? 5.510 1.611 -7.900 1.00 98.56 91 LEU A CA 1
ATOM 687 C C . LEU A 1 91 ? 5.023 2.987 -8.362 1.00 98.56 91 LEU A C 1
ATOM 689 O O . LEU A 1 91 ? 5.531 4.012 -7.915 1.00 98.56 91 LEU A O 1
ATOM 693 N N . THR A 1 92 ? 4.045 3.017 -9.264 1.00 98.62 92 THR A N 1
ATOM 694 C CA . THR A 1 92 ? 3.498 4.268 -9.813 1.00 98.62 92 THR A CA 1
ATOM 695 C C . THR A 1 92 ? 2.151 4.621 -9.200 1.00 98.62 92 THR A C 1
ATOM 697 O O . THR A 1 92 ? 1.828 5.800 -9.077 1.00 98.62 92 THR A O 1
ATOM 700 N N . SER A 1 93 ? 1.377 3.620 -8.774 1.00 98.75 93 SER A N 1
ATOM 701 C CA . SER A 1 93 ? 0.184 3.839 -7.959 1.00 98.75 93 SER A CA 1
ATOM 702 C C . SER A 1 93 ? -0.227 2.605 -7.178 1.00 98.75 93 SER A C 1
ATOM 704 O O . SER A 1 93 ? -0.102 1.490 -7.686 1.00 98.75 93 SER A O 1
ATOM 706 N N . LEU A 1 94 ? -0.841 2.827 -6.023 1.00 98.69 94 LEU A N 1
ATOM 707 C CA . LEU A 1 94 ? -1.604 1.839 -5.276 1.00 98.69 94 LEU A CA 1
ATOM 708 C C . LEU A 1 94 ? -3.039 2.346 -5.119 1.00 98.69 94 LEU A C 1
ATOM 710 O O . LEU A 1 94 ? -3.279 3.382 -4.510 1.00 98.69 94 LEU A O 1
ATOM 714 N N . THR A 1 95 ? -3.999 1.620 -5.677 1.00 98.88 95 THR A N 1
ATOM 715 C CA . THR A 1 95 ? -5.429 1.880 -5.493 1.00 98.88 95 THR A CA 1
ATOM 716 C C . THR A 1 95 ? -5.992 0.867 -4.503 1.00 98.88 95 THR A C 1
ATOM 718 O O . THR A 1 95 ? -5.820 -0.335 -4.704 1.00 98.88 95 THR A O 1
ATOM 721 N N . VAL A 1 96 ? -6.690 1.341 -3.471 1.00 98.75 96 VAL A N 1
ATOM 722 C CA . VAL A 1 96 ? -7.436 0.509 -2.517 1.00 98.75 96 VAL A CA 1
ATOM 723 C C . VAL A 1 96 ? -8.878 0.386 -2.998 1.00 98.75 96 VAL A C 1
ATOM 725 O O . VAL A 1 96 ? -9.530 1.383 -3.322 1.00 98.75 96 VAL A O 1
ATOM 728 N N . LEU A 1 97 ? -9.376 -0.843 -3.040 1.00 98.75 97 LEU A N 1
ATOM 729 C CA . LEU A 1 97 ? -10.682 -1.202 -3.573 1.00 98.75 97 LEU A CA 1
ATOM 730 C C . LEU A 1 97 ? -11.546 -1.855 -2.492 1.00 98.75 97 LEU A C 1
ATOM 732 O O . LEU A 1 97 ? -11.060 -2.643 -1.677 1.00 98.75 97 LEU A O 1
ATOM 736 N N . ASP A 1 98 ? -12.843 -1.566 -2.523 1.00 97.44 98 ASP A N 1
ATOM 737 C CA . ASP A 1 98 ? -13.835 -2.280 -1.723 1.00 97.44 98 ASP A CA 1
ATOM 738 C C . ASP A 1 98 ? -14.158 -3.671 -2.323 1.00 97.44 98 ASP A C 1
ATOM 740 O O . ASP A 1 98 ? -13.709 -4.004 -3.427 1.00 97.4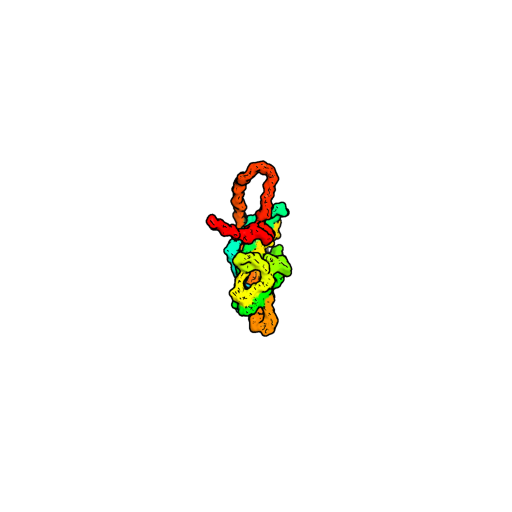4 98 ASP A O 1
ATOM 744 N N . PRO A 1 99 ? -14.959 -4.508 -1.635 1.00 95.50 99 PRO A N 1
ATOM 745 C CA . PRO A 1 99 ? -15.334 -5.832 -2.143 1.00 95.50 99 PRO A CA 1
ATOM 746 C C . PRO A 1 99 ? -16.130 -5.822 -3.458 1.00 95.50 99 PRO A C 1
ATOM 748 O O . PRO A 1 99 ? -16.204 -6.846 -4.134 1.00 95.50 99 PRO A O 1
ATOM 751 N N . ALA A 1 100 ? -16.737 -4.691 -3.825 1.00 95.88 100 ALA A N 1
ATOM 752 C CA . ALA A 1 100 ? -17.431 -4.490 -5.094 1.00 95.88 100 ALA A CA 1
ATOM 753 C C . ALA A 1 100 ? -16.501 -3.925 -6.189 1.00 95.88 100 ALA A C 1
ATOM 755 O O . ALA A 1 100 ? -16.979 -3.534 -7.255 1.00 95.88 100 ALA A O 1
ATOM 756 N N . ALA A 1 101 ? -15.184 -3.901 -5.941 1.00 95.56 101 ALA A N 1
ATOM 757 C CA . ALA A 1 101 ? -14.149 -3.329 -6.800 1.00 95.56 101 ALA A CA 1
ATOM 758 C C . ALA A 1 101 ? -14.306 -1.819 -7.054 1.00 95.56 101 ALA A C 1
ATOM 760 O O . ALA A 1 101 ? -13.788 -1.291 -8.044 1.00 95.56 101 ALA A O 1
ATOM 761 N N . LYS A 1 102 ? -15.002 -1.108 -6.164 1.00 97.62 102 LYS A N 1
ATOM 762 C CA . LYS A 1 102 ? -15.066 0.351 -6.185 1.00 97.62 102 LYS A CA 1
ATOM 763 C C . LYS A 1 102 ? -13.804 0.920 -5.547 1.00 97.62 102 LYS A C 1
ATOM 765 O O . LYS A 1 102 ? -13.376 0.472 -4.487 1.00 97.62 102 LYS A O 1
ATOM 770 N N . GLU A 1 103 ? -13.249 1.950 -6.171 1.00 98.31 103 GLU A N 1
ATOM 771 C CA . GLU A 1 103 ? -12.144 2.718 -5.605 1.00 98.31 103 GLU A CA 1
ATOM 772 C C . GLU A 1 103 ? -12.559 3.428 -4.312 1.00 98.31 103 GLU A C 1
ATOM 774 O O . GLU A 1 103 ? -13.534 4.185 -4.281 1.00 98.31 103 GLU A O 1
ATOM 779 N N . LEU A 1 104 ? -11.808 3.150 -3.245 1.00 98.31 104 LEU A N 1
ATOM 780 C CA . LEU A 1 104 ? -11.921 3.814 -1.950 1.00 98.31 104 LEU A CA 1
ATOM 781 C C . LEU A 1 104 ? -10.898 4.941 -1.825 1.00 98.31 104 LEU A C 1
ATOM 783 O O . LEU A 1 104 ? -11.235 6.027 -1.364 1.00 98.31 104 LEU A O 1
ATOM 787 N N . THR A 1 105 ? -9.660 4.680 -2.244 1.00 98.12 105 THR A N 1
ATOM 788 C CA . THR A 1 105 ? -8.593 5.680 -2.319 1.00 98.12 105 THR A CA 1
ATOM 789 C C . THR A 1 105 ? -7.524 5.258 -3.322 1.00 98.12 105 THR A C 1
ATOM 791 O O . THR A 1 105 ? -7.422 4.082 -3.690 1.00 98.12 105 THR A O 1
ATOM 794 N N . ARG A 1 106 ? -6.698 6.216 -3.733 1.00 98.25 106 ARG A N 1
ATOM 795 C CA . ARG A 1 106 ? -5.539 6.018 -4.597 1.00 98.25 106 ARG A CA 1
ATOM 796 C C . ARG A 1 106 ? -4.350 6.800 -4.049 1.00 98.25 106 ARG A C 1
ATOM 798 O O . ARG A 1 106 ? -4.470 7.980 -3.739 1.00 98.25 106 ARG A O 1
ATOM 805 N N . ILE A 1 107 ? -3.210 6.124 -3.957 1.00 97.94 107 ILE A N 1
ATOM 806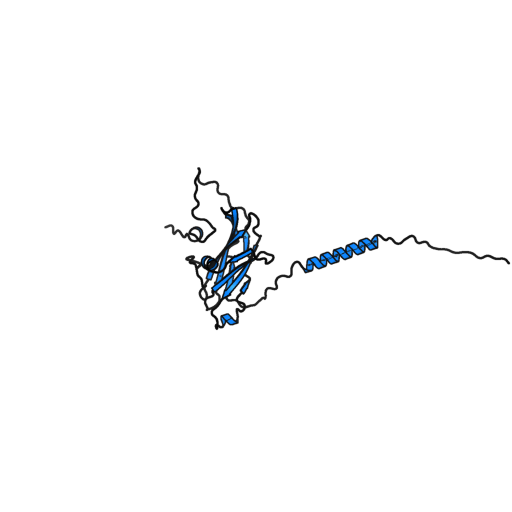 C CA . ILE A 1 107 ? -1.935 6.652 -3.479 1.00 97.94 107 ILE A CA 1
ATOM 807 C C . ILE A 1 107 ? -0.951 6.632 -4.649 1.00 97.94 107 ILE A C 1
ATOM 809 O O . ILE A 1 107 ? -0.697 5.578 -5.235 1.00 97.94 107 ILE A O 1
ATOM 813 N N . ASP A 1 108 ? -0.399 7.788 -5.004 1.00 98.50 108 ASP A N 1
ATOM 814 C CA . ASP A 1 108 ? 0.600 7.928 -6.062 1.00 98.50 108 ASP A CA 1
ATOM 815 C C . ASP A 1 108 ? 1.587 9.074 -5.771 1.00 98.50 108 ASP A C 1
ATOM 817 O O . ASP A 1 108 ? 1.538 9.735 -4.726 1.00 98.50 108 ASP A O 1
ATOM 821 N N . GLY A 1 109 ? 2.567 9.237 -6.664 1.00 97.69 109 GLY A N 1
ATOM 822 C CA . GLY A 1 109 ? 3.547 10.317 -6.596 1.00 97.69 109 GLY A CA 1
ATOM 823 C C . GLY A 1 109 ? 4.354 10.338 -5.286 1.00 97.69 109 GLY A C 1
ATOM 824 O O . GLY A 1 109 ? 4.699 9.282 -4.749 1.00 97.69 109 GLY A O 1
ATOM 825 N N . PRO A 1 110 ? 4.679 11.530 -4.749 1.00 96.62 110 PRO A N 1
ATOM 826 C CA . PRO A 1 110 ? 5.475 11.658 -3.527 1.00 96.62 110 PRO A CA 1
ATOM 827 C C . PRO A 1 110 ? 4.865 10.980 -2.294 1.00 96.62 110 PRO A C 1
ATOM 829 O O . PRO A 1 110 ? 5.611 10.536 -1.425 1.00 96.62 110 PRO A O 1
ATOM 832 N N . VAL A 1 111 ? 3.532 10.876 -2.218 1.00 95.25 111 VAL A N 1
ATOM 833 C CA . VAL A 1 111 ? 2.851 10.207 -1.096 1.00 95.25 111 VAL A CA 1
ATOM 834 C C . VAL A 1 111 ? 3.133 8.707 -1.133 1.00 95.25 111 VAL A C 1
ATOM 836 O O . VAL A 1 111 ? 3.486 8.128 -0.110 1.00 95.25 111 VAL A O 1
ATOM 839 N N . LEU A 1 112 ? 3.072 8.090 -2.318 1.00 97.81 112 LEU A N 1
ATOM 840 C CA . LEU A 1 112 ? 3.421 6.678 -2.482 1.00 97.81 112 LEU A CA 1
ATOM 841 C C . LEU A 1 112 ? 4.899 6.412 -2.182 1.00 97.81 112 LEU A C 1
ATOM 843 O O . LEU A 1 112 ? 5.215 5.410 -1.548 1.00 97.81 112 LEU A O 1
ATOM 847 N N . VAL A 1 113 ? 5.801 7.311 -2.585 1.00 97.50 113 VAL A N 1
ATOM 848 C CA . VAL A 1 113 ? 7.234 7.199 -2.255 1.00 97.50 113 VAL A CA 1
ATOM 849 C C . VAL A 1 113 ? 7.457 7.266 -0.744 1.00 97.50 113 VAL A C 1
ATOM 851 O O . VAL A 1 113 ? 8.227 6.477 -0.210 1.00 97.50 113 VAL A O 1
ATOM 854 N N . ALA A 1 114 ? 6.776 8.175 -0.041 1.00 94.50 114 ALA A N 1
ATOM 855 C CA . ALA A 1 114 ? 6.874 8.285 1.415 1.00 94.50 114 ALA A CA 1
ATOM 856 C C . ALA A 1 114 ? 6.331 7.042 2.144 1.00 94.50 114 ALA A C 1
ATOM 858 O O . ALA A 1 114 ? 6.883 6.646 3.172 1.00 94.50 114 ALA A O 1
ATOM 859 N N . ALA A 1 115 ? 5.277 6.432 1.596 1.00 95.00 115 ALA A N 1
ATOM 860 C CA . ALA A 1 115 ? 4.668 5.205 2.102 1.00 95.00 115 ALA A CA 1
ATOM 861 C C . ALA A 1 115 ? 5.455 3.931 1.748 1.00 95.00 115 ALA A C 1
ATOM 863 O O . ALA A 1 115 ? 5.281 2.908 2.402 1.00 95.00 115 ALA A O 1
ATOM 864 N N . THR A 1 116 ? 6.308 3.970 0.719 1.00 97.31 116 THR A N 1
ATOM 865 C CA . THR A 1 116 ? 7.106 2.820 0.273 1.00 97.31 116 THR A CA 1
ATOM 866 C C . THR A 1 116 ? 8.465 2.841 0.956 1.00 97.31 116 THR A C 1
ATOM 868 O O . THR A 1 116 ? 9.298 3.698 0.668 1.00 97.31 116 THR A O 1
ATOM 871 N N . GLN A 1 117 ? 8.716 1.893 1.854 1.00 95.19 117 GLN A N 1
ATOM 872 C CA . GLN A 1 117 ? 9.862 1.930 2.757 1.00 95.19 117 GLN A CA 1
ATOM 873 C C . GLN A 1 117 ? 10.653 0.623 2.776 1.00 95.19 117 GLN A C 1
ATOM 875 O O . GLN A 1 117 ? 10.108 -0.476 2.665 1.00 95.19 117 GLN A O 1
ATOM 880 N N . THR A 1 118 ? 11.963 0.719 2.980 1.00 95.12 118 THR A N 1
ATOM 881 C CA . THR A 1 118 ? 12.800 -0.451 3.274 1.00 95.12 118 THR A CA 1
ATOM 882 C C . THR A 1 118 ? 12.341 -1.159 4.555 1.00 95.12 118 THR A C 1
ATOM 884 O O . THR A 1 118 ? 11.903 -0.535 5.518 1.00 95.12 118 THR A O 1
ATOM 887 N N . LEU A 1 119 ? 12.464 -2.488 4.601 1.00 91.19 119 LEU A N 1
ATOM 888 C CA . LEU A 1 119 ? 11.920 -3.279 5.716 1.00 91.19 119 LEU A CA 1
ATOM 889 C C . LEU A 1 119 ? 12.622 -3.018 7.057 1.00 91.19 119 LEU A C 1
ATOM 891 O O . LEU A 1 119 ? 11.977 -2.987 8.105 1.00 91.19 119 LEU A O 1
ATOM 895 N N . LEU A 1 120 ? 13.950 -2.852 7.039 1.00 84.88 120 LEU A N 1
ATOM 896 C CA . LEU A 1 120 ? 14.713 -2.596 8.256 1.00 84.88 120 LEU A CA 1
ATOM 897 C C . LEU A 1 120 ? 14.673 -1.113 8.611 1.00 84.88 120 LEU A C 1
ATOM 899 O O . LEU A 1 120 ? 14.002 -0.748 9.560 1.00 84.88 120 LEU A O 1
ATOM 903 N N . ASP A 1 121 ? 15.396 -0.246 7.929 1.00 85.19 121 ASP A N 1
ATOM 904 C CA . ASP A 1 121 ? 15.572 1.153 8.341 1.00 85.19 121 ASP A CA 1
ATOM 905 C C . ASP A 1 121 ? 14.375 2.069 8.034 1.00 85.19 121 ASP A C 1
ATOM 907 O O . ASP A 1 121 ? 14.467 3.260 8.318 1.00 85.19 121 ASP A O 1
ATOM 911 N N . LYS A 1 122 ? 13.268 1.530 7.492 1.00 86.44 122 LYS A N 1
ATOM 912 C CA . LYS A 1 122 ? 12.016 2.257 7.198 1.00 86.44 122 LYS A CA 1
ATOM 913 C C . LYS A 1 122 ? 12.241 3.522 6.359 1.00 86.44 122 LYS A C 1
ATOM 915 O O . LYS A 1 122 ? 11.497 4.497 6.407 1.00 86.44 122 LYS A O 1
ATOM 920 N N . LYS A 1 123 ? 13.291 3.507 5.538 1.00 91.25 123 LYS A N 1
ATOM 921 C CA . LYS A 1 123 ? 13.669 4.636 4.697 1.00 91.25 123 LYS A CA 1
ATOM 922 C C . LYS A 1 123 ? 12.753 4.678 3.471 1.00 91.25 123 LYS A C 1
ATOM 924 O O . LYS A 1 123 ? 12.683 3.667 2.769 1.00 91.25 123 LYS A O 1
ATOM 929 N N . PRO A 1 124 ? 12.129 5.829 3.154 1.00 95.19 124 PRO A N 1
ATOM 930 C CA . PRO A 1 124 ? 11.381 6.003 1.915 1.00 95.19 124 PRO A CA 1
ATOM 931 C C . PRO A 1 124 ? 12.232 5.715 0.675 1.00 95.19 124 PRO A C 1
ATOM 933 O O . PRO A 1 124 ? 13.371 6.189 0.568 1.00 95.19 124 PRO A O 1
ATOM 936 N N . VAL A 1 125 ? 11.673 4.972 -0.277 1.00 96.69 125 VAL A N 1
ATOM 937 C CA . VAL A 1 125 ? 12.324 4.619 -1.543 1.00 96.69 125 VAL A CA 1
ATOM 938 C C . VAL A 1 125 ? 11.379 4.820 -2.721 1.00 96.69 125 VAL A C 1
ATOM 940 O O . VAL A 1 125 ? 10.206 4.468 -2.675 1.00 96.69 125 VAL A O 1
ATOM 943 N N . ALA A 1 126 ? 11.906 5.388 -3.806 1.00 97.62 126 ALA A N 1
ATOM 944 C CA . ALA A 1 126 ? 11.161 5.542 -5.055 1.00 97.62 126 ALA A CA 1
ATOM 945 C C . ALA A 1 126 ? 11.240 4.290 -5.944 1.00 97.62 126 ALA A C 1
ATOM 947 O O . ALA A 1 126 ? 10.362 4.054 -6.767 1.00 97.62 126 ALA A O 1
ATOM 948 N N . GLU A 1 127 ? 12.284 3.479 -5.774 1.00 97.81 127 GLU A N 1
ATOM 949 C CA . GLU A 1 127 ? 12.499 2.251 -6.532 1.00 97.81 127 GLU A CA 1
ATOM 950 C C . GLU A 1 127 ? 12.733 1.089 -5.576 1.00 97.81 127 GLU A C 1
ATOM 952 O O . GLU A 1 127 ? 13.502 1.197 -4.619 1.00 97.81 127 GLU A O 1
ATOM 957 N N . ILE A 1 128 ? 12.086 -0.033 -5.870 1.00 98.44 128 ILE A N 1
ATOM 958 C CA . ILE A 1 128 ? 12.328 -1.320 -5.234 1.00 98.44 128 ILE A CA 1
ATOM 959 C C . ILE A 1 128 ? 13.506 -1.953 -5.979 1.00 98.44 128 ILE A C 1
ATOM 961 O O . ILE A 1 128 ? 13.357 -2.279 -7.165 1.00 98.44 128 ILE A O 1
ATOM 965 N N . PRO A 1 129 ? 14.676 -2.135 -5.338 1.00 98.00 129 PRO A N 1
ATOM 966 C CA . PRO A 1 129 ? 15.832 -2.719 -6.006 1.00 98.00 129 PRO A CA 1
ATOM 967 C C . PRO A 1 129 ? 15.539 -4.116 -6.562 1.00 98.00 129 PRO A C 1
ATOM 969 O O . PRO A 1 129 ? 14.599 -4.791 -6.135 1.00 98.00 129 PRO A O 1
ATOM 972 N N . ALA A 1 130 ? 16.365 -4.552 -7.511 1.00 97.75 130 ALA A N 1
ATOM 973 C CA . ALA A 1 130 ? 16.321 -5.905 -8.052 1.00 97.75 130 ALA A CA 1
ATOM 974 C C . ALA A 1 130 ? 16.339 -6.949 -6.927 1.00 97.75 130 ALA A C 1
ATOM 976 O O . ALA A 1 130 ? 17.175 -6.867 -6.024 1.00 97.75 130 ALA A O 1
ATOM 977 N N . SER A 1 131 ? 15.440 -7.935 -6.993 1.00 97.44 131 SER A N 1
ATOM 978 C CA . SER A 1 131 ? 15.370 -9.030 -6.010 1.00 97.44 131 SER A CA 1
ATOM 979 C C . SER A 1 131 ? 15.243 -8.577 -4.541 1.00 97.44 131 SER A C 1
ATOM 981 O O . SER A 1 131 ? 15.699 -9.274 -3.634 1.00 97.44 131 SER A O 1
ATOM 983 N N . ALA A 1 132 ? 14.652 -7.404 -4.291 1.00 97.94 132 ALA A N 1
ATOM 984 C CA . ALA A 1 132 ? 14.479 -6.835 -2.955 1.00 97.94 132 ALA A CA 1
ATOM 985 C C . ALA A 1 132 ? 13.003 -6.753 -2.539 1.00 97.94 132 ALA A C 1
ATOM 987 O O . ALA A 1 132 ? 12.092 -6.951 -3.342 1.00 97.94 132 ALA A O 1
ATOM 988 N N . ALA A 1 133 ? 12.773 -6.432 -1.265 1.00 98.19 133 ALA A N 1
ATOM 989 C CA . ALA A 1 133 ? 11.443 -6.256 -0.700 1.00 98.19 133 ALA A CA 1
ATOM 990 C C . ALA A 1 133 ? 11.323 -4.939 0.077 1.00 98.19 133 ALA A C 1
ATOM 992 O O . ALA A 1 133 ? 12.293 -4.468 0.678 1.00 98.19 133 ALA A O 1
ATOM 993 N N . VAL A 1 134 ? 10.119 -4.374 0.072 1.00 98.25 134 VAL A N 1
ATOM 994 C CA . VAL A 1 134 ? 9.738 -3.138 0.771 1.00 98.25 134 VAL A CA 1
ATOM 995 C C . VAL A 1 134 ? 8.391 -3.323 1.470 1.00 98.25 134 VAL A C 1
ATOM 997 O O . VAL A 1 134 ? 7.618 -4.216 1.116 1.00 98.25 134 VAL A O 1
ATOM 1000 N N . SER A 1 135 ? 8.118 -2.473 2.456 1.00 97.12 135 SER A N 1
ATOM 1001 C CA . SER A 1 135 ? 6.775 -2.240 2.987 1.00 97.12 135 SER A CA 1
ATOM 1002 C C . SER A 1 135 ? 6.118 -1.127 2.183 1.00 97.12 135 SER A C 1
ATOM 1004 O O . SER A 1 135 ? 6.794 -0.167 1.812 1.00 97.12 135 SER A O 1
ATOM 1006 N N . VAL A 1 136 ? 4.820 -1.238 1.930 1.00 97.31 136 VAL A N 1
ATOM 1007 C CA . VAL A 1 136 ? 3.985 -0.108 1.522 1.00 97.31 136 VAL A CA 1
ATOM 1008 C C . VAL A 1 136 ? 2.928 0.093 2.590 1.00 97.31 136 VAL A C 1
ATOM 1010 O O . VAL A 1 136 ? 2.039 -0.746 2.752 1.00 97.31 136 VAL A O 1
ATOM 1013 N N . ASP A 1 137 ? 3.045 1.199 3.308 1.00 94.88 137 ASP A N 1
ATOM 1014 C CA . ASP A 1 137 ? 2.129 1.570 4.376 1.00 94.88 137 ASP A CA 1
ATOM 1015 C C . ASP A 1 137 ? 0.849 2.159 3.770 1.00 94.88 137 ASP A C 1
ATOM 1017 O O . ASP A 1 137 ? 0.892 3.000 2.867 1.00 94.88 137 ASP A O 1
ATOM 1021 N N . VAL A 1 138 ? -0.308 1.718 4.255 1.00 95.69 138 VAL A N 1
ATOM 1022 C CA . VAL A 1 138 ? -1.610 2.162 3.761 1.00 95.69 138 VAL A CA 1
ATOM 1023 C C . VAL A 1 138 ? -2.461 2.663 4.919 1.00 95.69 138 VAL A C 1
ATOM 1025 O O . VAL A 1 138 ? -2.813 1.897 5.814 1.00 95.69 138 VAL A O 1
ATOM 1028 N N . ASP A 1 139 ? -2.840 3.938 4.833 1.00 94.56 139 ASP A N 1
ATOM 1029 C CA . ASP A 1 139 ? -3.854 4.571 5.675 1.00 94.56 139 ASP A CA 1
ATOM 1030 C C . ASP A 1 139 ? -5.096 4.875 4.825 1.00 94.56 139 ASP A C 1
ATOM 1032 O O . ASP A 1 139 ? -5.121 5.800 4.002 1.00 94.56 139 ASP A O 1
ATOM 1036 N N . LEU A 1 140 ? -6.130 4.048 4.981 1.00 96.44 140 LEU A N 1
ATOM 1037 C CA . LEU A 1 140 ? -7.433 4.282 4.371 1.00 96.44 140 LEU A CA 1
ATOM 1038 C C . LEU A 1 140 ? -8.327 5.046 5.355 1.00 96.44 140 LEU A C 1
ATOM 1040 O O . LEU A 1 140 ? -8.829 4.495 6.332 1.00 96.44 140 LEU A O 1
ATOM 1044 N N . ILE A 1 141 ? -8.595 6.305 5.024 1.00 95.88 141 ILE A N 1
ATOM 1045 C CA . ILE A 1 141 ? -9.416 7.206 5.830 1.00 95.88 141 ILE A CA 1
ATOM 1046 C C . ILE A 1 141 ? -10.888 7.090 5.421 1.00 95.88 141 ILE A C 1
ATOM 1048 O O . ILE A 1 141 ? -11.250 7.366 4.274 1.00 95.88 141 ILE A O 1
ATOM 1052 N N . VAL A 1 142 ? -11.761 6.733 6.363 1.00 96.19 142 VAL A N 1
ATOM 1053 C CA . VAL A 1 142 ? -13.203 6.544 6.130 1.00 96.19 142 VAL A CA 1
ATOM 1054 C C . VAL A 1 142 ? -14.057 7.207 7.214 1.00 96.19 142 VAL A C 1
ATOM 1056 O O . VAL A 1 142 ? -13.587 7.457 8.327 1.00 96.19 142 VAL A O 1
ATOM 1059 N N . PRO A 1 143 ? -15.343 7.498 6.938 1.00 96.81 143 PRO A N 1
ATOM 1060 C CA . PRO A 1 143 ? -16.260 7.936 7.982 1.00 96.81 143 PRO A CA 1
ATOM 1061 C C . PRO A 1 143 ? -16.340 6.936 9.157 1.00 96.81 143 PRO A C 1
ATOM 1063 O O . PRO A 1 143 ? -16.251 5.722 8.938 1.00 96.81 143 PRO A O 1
ATOM 1066 N N . PRO A 1 144 ? -16.581 7.411 10.392 1.00 94.62 144 PRO A N 1
ATOM 1067 C CA . PRO A 1 144 ? -16.720 6.563 11.574 1.00 94.62 144 PRO A CA 1
ATOM 1068 C C . PRO A 1 144 ? -17.678 5.385 11.394 1.00 94.62 144 PRO A C 1
ATOM 1070 O O . PRO A 1 144 ? -18.833 5.568 11.011 1.00 94.62 144 PRO A O 1
ATOM 1073 N N . GLY A 1 145 ? -17.216 4.179 11.714 1.00 93.62 145 GLY A N 1
ATOM 1074 C CA . GLY A 1 145 ? -18.012 2.953 11.667 1.00 93.62 145 GLY A CA 1
ATOM 1075 C C . GLY A 1 145 ? -18.321 2.445 10.257 1.00 93.62 145 GLY A C 1
ATOM 1076 O O . GLY A 1 145 ? -19.141 1.539 10.117 1.00 93.62 145 GLY A O 1
ATOM 1077 N N . THR A 1 146 ? -17.690 3.005 9.219 1.00 95.50 146 THR A N 1
ATOM 1078 C CA . THR A 1 146 ? -17.957 2.638 7.814 1.00 95.50 146 THR A CA 1
ATOM 1079 C C . THR A 1 146 ? -16.844 1.830 7.149 1.00 95.50 146 THR A C 1
ATOM 1081 O O . THR A 1 146 ? -16.969 1.486 5.974 1.00 95.50 146 THR A O 1
ATOM 1084 N N . ALA A 1 147 ? -15.780 1.486 7.883 1.00 95.62 147 ALA A N 1
ATOM 1085 C CA . ALA A 1 147 ? -14.722 0.620 7.372 1.00 95.62 147 ALA A CA 1
ATOM 1086 C C . ALA A 1 147 ? -15.311 -0.703 6.830 1.00 95.62 147 ALA A C 1
ATOM 1088 O O . ALA A 1 147 ? -16.099 -1.355 7.536 1.00 95.62 147 ALA A O 1
ATOM 1089 N N . PRO A 1 148 ? -14.959 -1.112 5.593 1.00 96.25 148 PRO A N 1
ATOM 1090 C CA . PRO A 1 148 ? -15.436 -2.370 5.034 1.00 96.25 148 PRO A CA 1
ATOM 1091 C C . PRO A 1 148 ? -14.874 -3.560 5.825 1.00 96.25 148 PRO A C 1
ATOM 1093 O O . PRO A 1 148 ? -14.001 -3.417 6.675 1.00 96.25 148 PRO A O 1
ATOM 1096 N N . GLU A 1 149 ? -15.378 -4.767 5.568 1.00 97.00 149 GLU A N 1
ATOM 1097 C CA . GLU A 1 149 ? -14.863 -5.970 6.249 1.00 97.00 149 GLU A CA 1
ATOM 1098 C C . GLU A 1 149 ? -13.485 -6.397 5.735 1.00 97.00 149 GLU A C 1
ATOM 1100 O O . GLU A 1 149 ? -12.747 -7.113 6.408 1.00 97.00 149 GLU A O 1
ATOM 1105 N N . ARG A 1 150 ? -13.178 -5.991 4.506 1.00 98.19 150 ARG A N 1
ATOM 1106 C CA . ARG A 1 15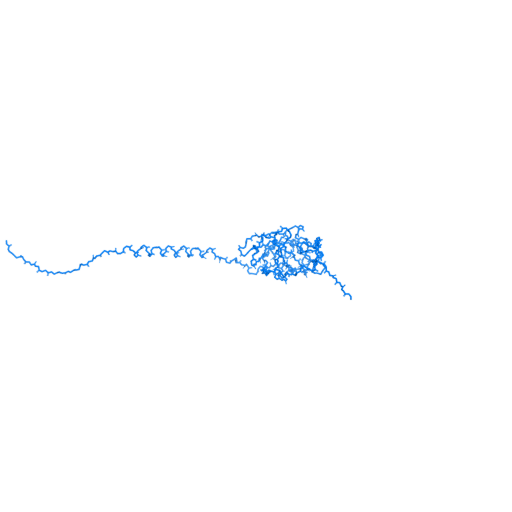0 ? -11.976 -6.333 3.762 1.00 98.19 150 ARG A CA 1
ATOM 1107 C C . ARG A 1 150 ? -11.761 -5.307 2.655 1.00 98.19 150 ARG A C 1
ATOM 1109 O O . ARG A 1 150 ? -12.723 -4.678 2.205 1.00 98.19 150 ARG A O 1
ATOM 1116 N N . VAL A 1 151 ? -10.532 -5.211 2.179 1.00 98.62 151 VAL A N 1
ATOM 1117 C CA . VAL A 1 151 ? -10.158 -4.447 0.983 1.00 98.62 151 VAL A CA 1
ATOM 1118 C C . VAL A 1 151 ? -9.285 -5.296 0.072 1.00 98.62 151 VAL A C 1
ATOM 1120 O O . VAL A 1 151 ? -8.687 -6.276 0.510 1.00 98.62 151 VAL A O 1
ATOM 1123 N N . THR A 1 152 ? -9.204 -4.920 -1.196 1.00 98.38 152 THR A N 1
ATOM 1124 C CA . THR A 1 152 ? -8.203 -5.432 -2.140 1.00 98.38 152 THR A CA 1
ATOM 1125 C C . THR A 1 152 ? -7.514 -4.260 -2.834 1.00 98.38 152 THR A C 1
ATOM 1127 O O . THR A 1 152 ? -7.788 -3.101 -2.522 1.00 98.38 152 THR A O 1
ATOM 1130 N N . HIS A 1 153 ? -6.590 -4.543 -3.747 1.00 98.44 153 HIS A N 1
ATOM 1131 C CA . HIS A 1 153 ? -5.691 -3.540 -4.293 1.00 98.44 153 HIS A CA 1
ATOM 1132 C C . HIS A 1 153 ? -5.538 -3.668 -5.795 1.00 98.44 153 HIS A C 1
ATOM 1134 O O . HIS A 1 153 ? -5.606 -4.762 -6.348 1.00 98.44 153 HIS A O 1
ATOM 1140 N N . ARG A 1 154 ? -5.215 -2.551 -6.436 1.00 98.50 154 ARG A N 1
ATOM 1141 C CA . ARG A 1 154 ? -4.620 -2.527 -7.768 1.00 98.50 154 ARG A CA 1
ATOM 1142 C C . ARG A 1 154 ? -3.327 -1.736 -7.713 1.00 98.50 154 ARG A C 1
ATOM 1144 O O . ARG A 1 154 ? -3.347 -0.553 -7.379 1.00 98.50 154 ARG A O 1
ATOM 1151 N N . LEU A 1 155 ? -2.217 -2.381 -8.046 1.00 98.50 155 LEU A N 1
ATOM 1152 C CA . LEU A 1 155 ? -0.901 -1.758 -8.079 1.00 98.50 155 LEU A CA 1
ATOM 1153 C C . LEU A 1 155 ? -0.483 -1.584 -9.532 1.00 98.50 155 LEU A C 1
ATOM 1155 O O . LEU A 1 155 ? -0.469 -2.550 -10.291 1.00 98.50 155 LEU A O 1
ATOM 1159 N N . ALA A 1 156 ? -0.130 -0.360 -9.905 1.00 98.44 156 ALA A N 1
ATOM 1160 C CA . ALA A 1 156 ? 0.560 -0.080 -11.155 1.00 98.44 156 ALA A CA 1
ATOM 1161 C C . ALA A 1 156 ? 2.035 0.169 -10.853 1.00 98.44 156 ALA A C 1
ATOM 1163 O O . ALA A 1 156 ? 2.382 0.752 -9.819 1.00 98.44 156 ALA A O 1
ATOM 1164 N N . TYR A 1 157 ? 2.898 -0.273 -11.755 1.00 98.50 157 TYR A N 1
ATOM 1165 C CA . TYR A 1 157 ? 4.337 -0.121 -11.624 1.00 98.50 157 TYR A CA 1
ATOM 1166 C C . TYR A 1 157 ? 4.986 0.145 -12.980 1.00 98.50 157 TYR A C 1
ATOM 1168 O O . TYR A 1 157 ? 4.332 0.154 -14.022 1.00 98.50 157 TYR A O 1
ATOM 1176 N N . SER A 1 158 ? 6.289 0.387 -12.970 1.00 98.00 158 SER A N 1
ATOM 1177 C CA . SER A 1 158 ? 7.115 0.441 -14.169 1.00 98.00 158 SER A CA 1
ATOM 1178 C C . SER A 1 158 ? 8.423 -0.303 -13.958 1.00 98.00 158 SER A C 1
ATOM 1180 O O . SER A 1 158 ? 8.948 -0.376 -12.847 1.00 98.00 158 SER A O 1
ATOM 1182 N N . VAL A 1 159 ? 8.954 -0.822 -15.058 1.00 97.38 159 VAL A N 1
ATOM 1183 C CA . VAL A 1 159 ? 10.295 -1.401 -15.167 1.00 97.38 159 VAL A CA 1
ATOM 1184 C C . VAL A 1 159 ? 11.063 -0.661 -16.266 1.00 97.38 159 VAL A C 1
ATOM 1186 O O . VAL A 1 159 ? 10.425 -0.053 -17.134 1.00 97.38 159 VAL A O 1
ATOM 1189 N N . PRO A 1 160 ? 12.407 -0.697 -16.278 1.00 96.69 160 PRO A N 1
ATOM 1190 C CA . PRO A 1 160 ? 13.192 -0.065 -17.331 1.00 96.69 160 PRO A CA 1
ATOM 1191 C C . PRO A 1 160 ? 12.775 -0.546 -18.729 1.00 96.69 160 PRO A C 1
ATOM 1193 O O . PRO A 1 160 ? 12.713 -1.751 -18.998 1.00 96.69 160 PRO A O 1
ATOM 1196 N N . ALA A 1 161 ? 12.495 0.402 -19.625 1.00 94.56 161 ALA A N 1
ATOM 1197 C CA . ALA A 1 161 ? 12.108 0.115 -21.003 1.00 94.56 161 ALA A CA 1
ATOM 1198 C C . ALA A 1 161 ? 13.234 -0.602 -21.773 1.00 94.56 161 ALA A C 1
ATOM 1200 O O . ALA A 1 161 ? 14.415 -0.430 -21.480 1.00 94.56 161 ALA A O 1
ATOM 1201 N N . GLY A 1 162 ? 12.867 -1.403 -22.778 1.00 94.00 162 GLY A N 1
ATOM 1202 C CA . GLY A 1 162 ? 13.829 -2.143 -23.608 1.00 94.00 162 GLY A CA 1
ATOM 1203 C C . GLY A 1 162 ? 14.444 -3.379 -22.940 1.00 94.00 162 GLY A C 1
ATOM 1204 O O . GLY A 1 162 ? 15.321 -4.011 -23.523 1.00 94.00 162 GLY A O 1
ATOM 1205 N N . THR A 1 163 ? 13.987 -3.745 -21.741 1.00 94.38 163 THR A N 1
ATOM 1206 C CA . THR A 1 163 ? 14.382 -4.982 -21.052 1.00 94.38 163 THR A CA 1
ATOM 1207 C C . THR A 1 163 ? 13.452 -6.136 -21.420 1.00 94.38 163 THR A C 1
ATOM 1209 O O . THR A 1 163 ? 12.300 -5.918 -21.798 1.00 94.38 163 THR A O 1
ATOM 1212 N N . SER A 1 164 ? 13.922 -7.380 -21.283 1.00 91.75 164 SER A N 1
ATOM 1213 C CA . SER A 1 164 ? 13.071 -8.572 -21.434 1.00 91.75 164 SER A CA 1
ATOM 1214 C C . SER A 1 164 ? 11.897 -8.550 -20.450 1.00 91.75 164 SER A C 1
ATOM 1216 O O . SER A 1 164 ? 10.778 -8.889 -20.830 1.00 91.75 164 SER A O 1
ATOM 1218 N N . THR A 1 165 ? 12.131 -8.065 -19.227 1.00 93.56 165 THR A N 1
ATOM 1219 C CA . THR A 1 165 ? 11.104 -7.843 -18.203 1.00 93.56 165 THR A CA 1
ATOM 1220 C C . THR A 1 165 ? 9.974 -6.959 -18.683 1.00 93.56 165 THR A C 1
ATOM 1222 O O . THR A 1 165 ? 8.818 -7.357 -18.560 1.00 93.56 165 THR A O 1
ATOM 1225 N N . ALA A 1 166 ? 10.278 -5.818 -19.305 1.00 94.44 166 ALA A N 1
ATOM 1226 C CA . ALA A 1 166 ? 9.253 -4.921 -19.836 1.00 94.44 166 ALA A CA 1
ATOM 1227 C C . ALA A 1 166 ? 8.308 -5.603 -20.841 1.00 94.44 166 ALA A C 1
ATOM 1229 O O . ALA A 1 166 ? 7.150 -5.213 -20.935 1.00 94.44 166 ALA A O 1
ATOM 1230 N N . VAL A 1 167 ? 8.776 -6.627 -21.565 1.00 91.44 167 VAL A N 1
ATOM 1231 C CA . VAL A 1 167 ? 7.966 -7.352 -22.556 1.00 91.44 167 VAL A CA 1
ATOM 1232 C C . VAL A 1 167 ? 6.976 -8.311 -21.895 1.00 91.44 167 VAL A C 1
ATOM 1234 O O . VAL A 1 167 ? 5.835 -8.400 -22.338 1.00 91.44 167 VAL A O 1
ATOM 1237 N N . PHE A 1 168 ? 7.388 -9.053 -20.861 1.00 90.56 168 PHE A N 1
ATOM 1238 C CA . PHE A 1 168 ? 6.525 -10.089 -20.280 1.00 90.56 168 PHE A CA 1
ATOM 1239 C C . PHE A 1 168 ? 5.597 -9.585 -19.172 1.00 90.56 168 PHE A C 1
ATOM 1241 O O . PHE A 1 168 ? 4.630 -10.272 -18.853 1.00 90.56 168 PHE A O 1
ATOM 1248 N N . VAL A 1 169 ? 5.873 -8.413 -18.593 1.00 94.00 169 VAL A N 1
ATOM 1249 C CA . VAL A 1 169 ? 5.046 -7.816 -17.531 1.00 94.00 169 VAL A CA 1
ATOM 1250 C C . VAL A 1 169 ? 4.004 -6.819 -18.045 1.00 94.00 169 VAL A C 1
ATOM 1252 O O . VAL A 1 169 ? 3.447 -6.087 -17.237 1.00 94.00 169 VAL A O 1
ATOM 1255 N N . ASP A 1 170 ? 3.762 -6.739 -19.357 1.00 92.25 170 ASP A N 1
ATOM 1256 C CA . ASP A 1 170 ? 2.799 -5.803 -19.954 1.00 92.25 170 ASP A CA 1
ATOM 1257 C C . ASP A 1 170 ? 1.349 -6.354 -19.918 1.00 92.25 170 ASP A C 1
ATOM 1259 O O . ASP A 1 170 ? 1.113 -7.491 -20.342 1.00 92.25 170 ASP A O 1
ATOM 1263 N N . PRO A 1 171 ? 0.347 -5.582 -19.441 1.00 93.56 171 PRO A N 1
ATOM 1264 C CA . PRO A 1 171 ? 0.474 -4.269 -18.802 1.00 93.56 171 PRO A CA 1
ATOM 1265 C C . PRO A 1 171 ? 1.062 -4.376 -17.385 1.00 93.56 171 PRO A C 1
ATOM 1267 O O . PRO A 1 171 ? 0.716 -5.325 -16.676 1.00 93.56 171 PRO A O 1
ATOM 1270 N N . PRO A 1 172 ? 1.865 -3.392 -16.923 1.00 96.00 172 PRO A N 1
ATOM 1271 C CA . PRO A 1 172 ? 2.551 -3.438 -15.628 1.00 96.00 172 PRO A CA 1
ATOM 1272 C C . PRO A 1 172 ? 1.604 -3.070 -14.477 1.00 96.00 172 PRO A C 1
ATOM 1274 O O . PRO A 1 172 ? 1.762 -2.066 -13.777 1.00 96.00 172 PRO A O 1
ATOM 1277 N N . VAL A 1 173 ? 0.559 -3.879 -14.328 1.00 96.81 173 VAL A N 1
ATOM 1278 C CA . VAL A 1 173 ? -0.504 -3.734 -13.340 1.00 96.81 173 VAL A CA 1
ATOM 1279 C C . VAL A 1 173 ? -0.822 -5.103 -12.758 1.00 96.81 173 VAL A C 1
ATOM 1281 O O . VAL A 1 173 ? -1.032 -6.064 -13.497 1.00 96.81 173 VAL A O 1
ATOM 1284 N N . ILE A 1 174 ? -0.921 -5.175 -11.433 1.00 96.06 174 ILE A N 1
ATOM 1285 C CA . ILE A 1 174 ? -1.403 -6.359 -10.721 1.00 96.06 174 ILE A CA 1
ATOM 1286 C C . ILE A 1 174 ? -2.574 -6.023 -9.811 1.00 96.06 174 ILE A C 1
ATOM 1288 O O . ILE A 1 174 ? -2.642 -4.941 -9.225 1.00 96.06 174 ILE A O 1
ATOM 1292 N N . ASP A 1 175 ? -3.468 -6.993 -9.654 1.00 95.94 175 ASP A N 1
ATOM 1293 C CA . ASP A 1 175 ? -4.394 -7.005 -8.532 1.00 95.94 175 ASP A CA 1
ATOM 1294 C C . ASP A 1 175 ? -3.654 -7.570 -7.310 1.00 95.94 175 ASP A C 1
ATOM 1296 O O . ASP A 1 175 ? -2.977 -8.598 -7.390 1.00 95.94 175 ASP A O 1
ATOM 1300 N N . GLY A 1 176 ? -3.736 -6.858 -6.191 1.00 94.56 176 GLY A N 1
ATOM 1301 C CA . GLY A 1 176 ? -3.086 -7.236 -4.944 1.00 94.56 176 GLY A CA 1
ATOM 1302 C C . GLY A 1 176 ? -3.951 -8.151 -4.074 1.00 94.56 176 GLY A C 1
ATOM 1303 O O . GLY A 1 176 ? -5.089 -8.481 -4.418 1.00 94.56 176 GLY A O 1
ATOM 1304 N N . PRO A 1 177 ? -3.420 -8.574 -2.919 1.00 96.38 177 PRO A N 1
ATOM 1305 C CA . PRO A 1 177 ? -4.118 -9.476 -2.020 1.00 96.38 177 PRO A CA 1
ATOM 1306 C C . PRO A 1 177 ? -5.338 -8.804 -1.382 1.00 96.38 177 PRO A C 1
ATOM 1308 O O . PRO A 1 177 ? -5.432 -7.575 -1.282 1.00 96.38 177 PRO A O 1
ATOM 1311 N N . GLU A 1 178 ? -6.258 -9.643 -0.913 1.00 97.69 178 GLU A N 1
ATOM 1312 C CA . GLU A 1 178 ? -7.279 -9.229 0.043 1.00 97.69 178 GLU A CA 1
ATOM 1313 C C . GLU A 1 178 ? -6.642 -9.002 1.421 1.00 97.69 178 GLU A C 1
ATOM 1315 O O . GLU A 1 178 ? -5.797 -9.783 1.864 1.00 97.69 178 GLU A O 1
ATOM 1320 N N . VAL A 1 179 ? -7.075 -7.948 2.106 1.00 98.50 179 VAL A N 1
ATOM 1321 C CA . VAL A 1 179 ? -6.696 -7.630 3.483 1.00 98.50 179 VAL A CA 1
ATOM 1322 C C . VAL A 1 179 ? -7.964 -7.567 4.314 1.00 98.50 179 VAL A C 1
ATOM 1324 O O . VAL A 1 179 ? -8.837 -6.735 4.063 1.00 98.50 179 VAL A O 1
ATOM 1327 N N . ALA A 1 180 ? -8.081 -8.461 5.294 1.00 98.12 180 ALA A N 1
ATOM 1328 C CA . ALA A 1 180 ? -9.172 -8.424 6.258 1.00 98.12 180 ALA A CA 1
ATOM 1329 C C . ALA A 1 180 ? -9.003 -7.223 7.197 1.00 98.12 180 ALA A C 1
ATOM 1331 O O . ALA A 1 180 ? -7.886 -6.911 7.614 1.00 98.12 180 ALA A O 1
ATOM 1332 N N . ILE A 1 181 ? -10.112 -6.568 7.540 1.00 97.69 181 ILE A N 1
ATOM 1333 C CA . ILE A 1 181 ? -10.125 -5.438 8.469 1.00 97.69 181 ILE A CA 1
ATOM 1334 C C . ILE A 1 181 ? -10.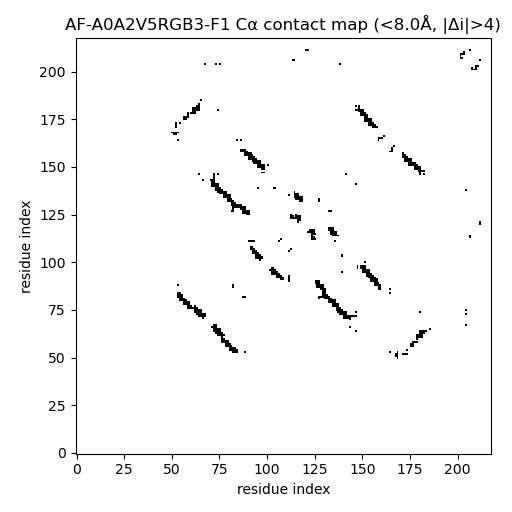641 -5.917 9.824 1.00 97.69 181 ILE A C 1
ATOM 1336 O O . ILE A 1 181 ? -11.817 -6.262 9.996 1.00 97.69 181 ILE A O 1
ATOM 1340 N N . ASN A 1 182 ? -9.756 -5.898 10.815 1.00 94.38 182 ASN A N 1
ATOM 1341 C CA . ASN A 1 182 ? -10.091 -6.148 12.202 1.00 94.38 182 ASN A CA 1
ATOM 1342 C C . ASN A 1 182 ? -10.845 -4.945 12.784 1.00 94.38 182 ASN A C 1
ATOM 1344 O O . ASN A 1 182 ? -10.263 -3.937 13.181 1.00 94.38 182 ASN A O 1
ATOM 1348 N N . ARG A 1 183 ? -12.167 -5.087 12.884 1.00 89.44 183 ARG A N 1
ATOM 1349 C CA . ARG A 1 183 ? -13.069 -4.087 13.479 1.00 89.44 183 ARG A CA 1
ATOM 1350 C C . ARG A 1 183 ? -13.277 -4.283 14.985 1.00 89.44 183 ARG A C 1
ATOM 1352 O O . ARG A 1 183 ? -14.252 -3.773 15.539 1.00 89.44 183 ARG A O 1
ATOM 1359 N N . ARG A 1 184 ? -12.423 -5.063 15.664 1.00 88.56 184 ARG A N 1
ATOM 1360 C CA . ARG A 1 184 ? -12.496 -5.191 17.127 1.00 88.56 184 ARG A CA 1
ATOM 1361 C C . ARG A 1 184 ? -12.291 -3.810 17.758 1.00 88.56 184 ARG A C 1
ATOM 1363 O O . ARG A 1 184 ? -11.340 -3.126 17.386 1.00 88.56 184 ARG A O 1
ATOM 1370 N N . PRO A 1 185 ? -13.143 -3.404 18.716 1.00 81.62 185 PRO A N 1
ATOM 1371 C CA . PRO A 1 185 ? -12.944 -2.154 19.432 1.00 81.62 185 PRO A CA 1
ATOM 1372 C C . PRO A 1 185 ? -11.553 -2.101 20.061 1.00 81.62 185 PRO A C 1
ATOM 1374 O O . PRO A 1 185 ? -11.089 -3.097 20.623 1.00 81.62 185 PRO A O 1
ATOM 1377 N N . ALA A 1 186 ? -10.911 -0.935 19.990 1.00 77.88 186 ALA A N 1
ATOM 1378 C CA . ALA A 1 186 ? -9.626 -0.720 20.636 1.00 77.88 186 ALA A CA 1
ATOM 1379 C C . ALA A 1 186 ? -9.719 -1.029 22.138 1.00 77.88 186 ALA A C 1
ATOM 1381 O O . ALA A 1 186 ? -10.687 -0.659 22.811 1.00 77.88 186 ALA A O 1
ATOM 1382 N N . THR A 1 187 ? -8.692 -1.689 22.676 1.00 79.50 187 THR A N 1
ATOM 1383 C CA . THR A 1 187 ? -8.577 -1.899 24.120 1.00 79.50 187 THR A CA 1
ATOM 1384 C C . THR A 1 187 ? -8.454 -0.546 24.807 1.00 79.50 187 THR A C 1
ATOM 1386 O O . THR A 1 187 ? -7.456 0.155 24.653 1.00 79.50 187 THR A O 1
ATOM 1389 N N . VAL A 1 188 ? -9.461 -0.186 25.601 1.00 75.31 188 VAL A N 1
ATOM 1390 C CA . VAL A 1 188 ? -9.432 1.049 26.383 1.00 75.31 188 VAL A CA 1
ATOM 1391 C C . VAL A 1 188 ? -8.596 0.817 27.635 1.00 75.31 188 VAL A C 1
ATOM 1393 O O . VAL A 1 188 ? -9.050 0.213 28.610 1.00 75.31 188 VAL A O 1
ATOM 1396 N N . ILE A 1 189 ? -7.364 1.317 27.617 1.00 70.81 189 ILE A N 1
ATOM 1397 C CA . ILE A 1 189 ? -6.552 1.442 28.825 1.00 70.81 189 ILE A CA 1
ATOM 1398 C C . ILE A 1 189 ? -7.114 2.636 29.604 1.00 70.81 189 ILE A C 1
ATOM 1400 O O . ILE A 1 189 ? -7.211 3.740 29.069 1.00 70.81 189 ILE A O 1
ATOM 1404 N N . LYS A 1 190 ? -7.535 2.418 30.860 1.00 73.00 190 LYS A N 1
ATOM 1405 C CA . LYS A 1 190 ? -7.982 3.519 31.735 1.00 73.00 190 LYS A CA 1
ATOM 1406 C C . LYS A 1 190 ? -6.894 4.594 31.782 1.00 73.00 190 LYS A C 1
ATOM 1408 O O . LYS A 1 190 ? -5.726 4.208 31.749 1.00 73.00 190 LYS A O 1
ATOM 1413 N N . PRO A 1 191 ? -7.248 5.890 31.902 1.00 64.88 191 PRO A N 1
ATOM 1414 C CA . PRO A 1 191 ? -6.266 6.965 31.889 1.00 64.88 191 PRO A CA 1
ATOM 1415 C C . PRO A 1 191 ? -5.101 6.612 32.819 1.00 64.88 191 PRO A C 1
ATOM 1417 O O . PRO A 1 191 ? -5.323 6.479 34.027 1.00 64.88 191 PRO A O 1
ATOM 1420 N N . PRO A 1 192 ? -3.875 6.420 32.293 1.00 62.94 192 PRO A N 1
ATOM 1421 C CA . PRO A 1 192 ? -2.727 6.084 33.137 1.00 62.94 192 PRO A CA 1
ATOM 1422 C C . PRO A 1 192 ? -2.337 7.257 34.055 1.00 62.94 192 PRO A C 1
ATOM 1424 O O . PRO A 1 192 ? -1.414 7.166 34.857 1.00 62.94 192 PRO A O 1
ATOM 1427 N N . LEU A 1 193 ? -3.032 8.382 33.902 1.00 63.81 193 LEU A N 1
ATOM 1428 C CA . LEU A 1 193 ? -2.556 9.723 34.115 1.00 63.81 193 LEU A CA 1
ATOM 1429 C C . LEU A 1 193 ? -3.776 10.592 34.498 1.00 63.81 193 LEU A C 1
ATOM 1431 O O . LEU A 1 193 ? -4.813 10.553 33.835 1.00 63.81 193 LEU A O 1
ATOM 1435 N N . LYS A 1 194 ? -3.695 11.288 35.642 1.00 71.50 194 LYS A N 1
ATOM 1436 C CA . LYS A 1 194 ? -4.784 12.096 36.232 1.00 71.50 194 LYS A CA 1
ATOM 1437 C C . LYS A 1 194 ? -4.575 13.582 35.924 1.00 71.50 194 LYS A C 1
ATOM 1439 O O . LYS A 1 194 ? -3.455 14.055 36.067 1.00 71.50 194 LYS A O 1
ATOM 1444 N N . GLY A 1 195 ? -5.646 14.322 35.632 1.00 70.69 195 GLY A N 1
ATOM 1445 C CA . GLY A 1 195 ? -5.608 15.771 35.368 1.00 70.69 195 GLY A CA 1
ATOM 1446 C C . GLY A 1 195 ? -5.783 16.121 33.888 1.00 70.69 195 GLY A C 1
ATOM 1447 O O . GLY A 1 195 ? -5.884 15.221 33.056 1.00 70.69 195 GLY A O 1
ATOM 1448 N N . ASP A 1 196 ? -5.834 17.417 33.581 1.00 73.56 196 ASP A N 1
ATOM 1449 C CA . ASP A 1 196 ? -5.999 17.953 32.222 1.00 73.56 196 ASP A CA 1
ATOM 1450 C C . ASP A 1 196 ? -4.635 18.189 31.534 1.00 73.56 196 ASP A C 1
ATOM 1452 O O . ASP A 1 196 ? -3.609 18.289 32.205 1.00 73.56 196 ASP A O 1
ATOM 1456 N N . GLY A 1 197 ? -4.614 18.320 30.199 1.00 64.88 197 GLY A N 1
ATOM 1457 C CA . GLY A 1 197 ? -3.421 18.758 29.448 1.00 64.88 197 GLY A CA 1
ATOM 1458 C C . GLY A 1 197 ? -2.503 17.657 28.897 1.00 64.88 197 GLY A C 1
ATOM 1459 O O . GLY A 1 197 ? -1.321 17.907 28.670 1.00 64.88 197 GLY A O 1
ATOM 1460 N N . TRP A 1 198 ? -3.015 16.445 28.670 1.00 68.50 198 TRP A N 1
ATOM 1461 C CA . TRP A 1 198 ? -2.243 15.365 28.042 1.00 68.50 198 TRP A CA 1
ATOM 1462 C C . TRP A 1 198 ? -1.932 15.661 26.571 1.00 68.50 198 TRP A C 1
ATOM 1464 O O . TRP A 1 198 ? -2.807 16.085 25.819 1.00 68.50 198 TRP A O 1
ATOM 1474 N N . LEU A 1 199 ? -0.694 15.374 26.160 1.00 67.38 199 LEU A N 1
ATOM 1475 C CA . LEU A 1 199 ? -0.226 15.469 24.779 1.00 67.38 199 LEU A CA 1
ATOM 1476 C C . LEU A 1 199 ? 0.280 14.099 24.318 1.00 67.38 199 LEU A C 1
ATOM 1478 O O . LEU A 1 199 ? 1.223 13.558 24.895 1.00 67.38 199 LEU A O 1
ATOM 1482 N N . ALA A 1 200 ? -0.321 13.561 23.258 1.00 68.00 200 ALA A N 1
ATOM 1483 C CA . ALA A 1 200 ? 0.233 12.436 22.516 1.00 68.00 200 ALA A CA 1
ATOM 1484 C C . ALA A 1 200 ? 1.087 12.990 21.366 1.00 68.00 200 ALA A C 1
ATOM 1486 O O . ALA A 1 200 ? 0.564 13.627 20.458 1.00 68.00 200 ALA A O 1
ATOM 1487 N N . THR A 1 201 ? 2.406 12.797 21.426 1.00 62.50 201 THR A N 1
ATOM 1488 C CA . THR A 1 201 ? 3.357 13.352 20.440 1.00 62.50 201 THR A CA 1
ATOM 1489 C C . THR A 1 201 ? 3.688 12.396 19.298 1.00 62.50 201 THR A C 1
ATOM 1491 O O . THR A 1 201 ? 4.355 12.784 18.344 1.00 62.50 201 THR A O 1
ATOM 1494 N N . THR A 1 202 ? 3.254 11.141 19.402 1.00 64.31 202 THR A N 1
ATOM 1495 C CA . THR A 1 202 ? 3.506 10.082 18.422 1.00 64.31 202 THR A CA 1
ATOM 1496 C C . THR 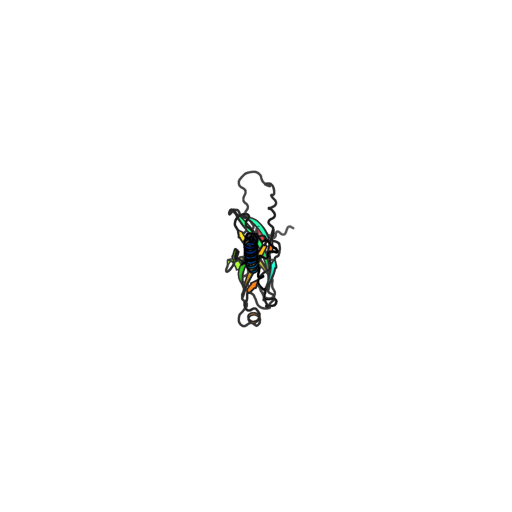A 1 202 ? 2.215 9.286 18.250 1.00 64.31 202 THR A C 1
ATOM 1498 O O . THR A 1 202 ? 1.588 8.895 19.235 1.00 64.31 202 THR A O 1
ATOM 1501 N N . ALA A 1 203 ? 1.768 9.119 17.007 1.00 64.62 203 ALA A N 1
ATOM 1502 C CA . ALA A 1 203 ? 0.492 8.493 16.659 1.00 64.62 203 ALA A CA 1
ATOM 1503 C C . ALA A 1 203 ? 0.657 7.590 15.430 1.00 64.62 203 ALA A C 1
ATOM 1505 O O . ALA A 1 203 ? 1.703 7.599 14.792 1.00 64.62 203 ALA A O 1
ATOM 1506 N N . CYS A 1 204 ? -0.372 6.824 15.075 1.00 64.06 204 CYS A N 1
ATOM 1507 C CA . CYS A 1 204 ? -0.380 5.975 13.880 1.00 64.06 204 CYS A CA 1
ATOM 1508 C C . CYS A 1 204 ? -0.112 6.775 12.603 1.00 64.06 204 CYS A C 1
ATOM 1510 O O . CYS A 1 204 ? 0.825 6.501 11.871 1.00 64.06 204 CYS A O 1
ATOM 1512 N N . CYS A 1 205 ? -0.913 7.797 12.336 1.00 63.97 205 CYS A N 1
ATOM 1513 C CA . CYS A 1 205 ? -1.524 7.923 11.018 1.00 63.97 205 CYS A CA 1
ATOM 1514 C C . CYS A 1 205 ? -0.726 8.741 9.978 1.00 63.97 205 CYS A C 1
ATOM 1516 O O . CYS A 1 205 ? -1.205 9.079 8.904 1.00 63.97 205 CYS A O 1
ATOM 1518 N N . THR A 1 206 ? 0.545 9.018 10.272 1.00 66.81 206 THR A N 1
ATOM 1519 C CA . THR A 1 206 ? 1.559 9.449 9.293 1.00 66.81 206 THR A CA 1
ATOM 1520 C C . THR A 1 206 ? 2.885 8.757 9.614 1.00 66.81 206 THR A C 1
ATOM 1522 O O . THR A 1 206 ? 3.095 8.422 10.781 1.00 66.81 206 THR A O 1
ATOM 1525 N N . PRO A 1 207 ? 3.796 8.524 8.649 1.00 62.31 207 PRO A N 1
ATOM 1526 C CA . PRO A 1 207 ? 5.131 8.013 8.960 1.00 62.31 207 PRO A CA 1
ATOM 1527 C C . PRO A 1 207 ? 5.818 8.899 10.0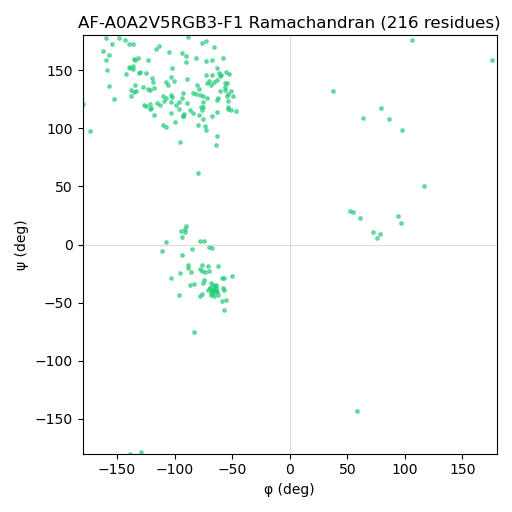08 1.00 62.31 207 PRO A C 1
ATOM 1529 O O . PRO A 1 207 ? 6.007 10.098 9.795 1.00 62.31 207 PRO A O 1
ATOM 1532 N N . ASN A 1 208 ? 6.115 8.333 11.178 1.00 66.19 208 ASN A N 1
ATOM 1533 C CA . ASN A 1 208 ? 6.745 9.031 12.294 1.00 66.19 208 ASN A CA 1
ATOM 1534 C C . ASN A 1 208 ? 7.395 8.031 13.262 1.00 66.19 208 ASN A C 1
ATOM 1536 O O . ASN A 1 208 ? 7.244 6.819 13.121 1.00 66.19 208 ASN A O 1
ATOM 1540 N N . LEU A 1 209 ? 8.046 8.550 14.310 1.00 64.25 209 LEU A N 1
ATOM 1541 C CA . LEU A 1 209 ? 8.708 7.746 15.343 1.00 64.25 209 LEU A CA 1
ATOM 1542 C C . LEU A 1 209 ? 7.816 6.640 15.939 1.00 64.25 209 LEU A C 1
ATOM 1544 O O . LEU A 1 209 ? 8.342 5.621 16.343 1.00 64.25 209 LEU A O 1
ATOM 1548 N N . HIS A 1 210 ? 6.489 6.763 15.969 1.00 64.44 210 HIS A N 1
ATOM 1549 C CA . HIS A 1 210 ? 5.593 5.673 16.375 1.00 64.44 210 HIS A CA 1
ATOM 1550 C C . HIS A 1 210 ? 5.761 4.397 15.533 1.00 64.44 210 HIS A C 1
ATOM 1552 O O . HIS A 1 210 ? 5.716 3.300 16.085 1.00 64.44 210 HIS A O 1
ATOM 1558 N N . ARG A 1 211 ? 5.963 4.534 14.215 1.00 59.81 211 ARG A N 1
ATOM 1559 C CA . ARG A 1 211 ? 6.202 3.412 13.291 1.00 59.81 211 ARG A CA 1
ATOM 1560 C C . ARG A 1 211 ? 7.689 3.047 13.174 1.00 59.81 211 ARG A C 1
ATOM 1562 O O . ARG A 1 211 ? 8.009 1.909 12.840 1.00 59.81 211 ARG A O 1
ATOM 1569 N N . ASP A 1 212 ? 8.579 3.978 13.532 1.00 58.03 212 ASP A N 1
ATOM 1570 C CA . ASP A 1 212 ? 10.026 3.877 13.281 1.00 58.03 212 ASP A CA 1
ATOM 1571 C C . ASP A 1 212 ? 10.890 3.684 14.546 1.00 58.03 212 ASP A C 1
ATOM 1573 O O . ASP A 1 212 ? 12.108 3.500 14.459 1.00 58.03 212 ASP A O 1
ATOM 1577 N N . LEU A 1 213 ? 10.302 3.732 15.748 1.00 50.53 213 LEU A N 1
ATOM 1578 C CA . LEU A 1 213 ? 11.050 3.678 17.005 1.00 50.53 213 LEU A CA 1
ATOM 1579 C C . LEU A 1 213 ? 11.539 2.259 17.304 1.00 50.53 213 LEU A C 1
ATOM 1581 O O . LEU A 1 213 ? 10.794 1.389 17.754 1.00 50.53 213 LEU A O 1
ATOM 1585 N N . ARG A 1 214 ? 12.850 2.064 17.154 1.00 47.66 214 ARG A N 1
ATOM 1586 C CA . ARG A 1 214 ? 13.586 0.930 17.719 1.00 47.66 214 ARG A CA 1
ATOM 1587 C C . ARG A 1 214 ? 14.449 1.411 18.878 1.00 47.66 214 ARG A C 1
ATOM 1589 O O . ARG A 1 214 ? 15.515 1.979 18.660 1.00 47.66 214 ARG A O 1
ATOM 1596 N N . ILE A 1 215 ? 13.991 1.183 20.108 1.00 38.97 215 ILE A N 1
ATOM 1597 C CA . ILE A 1 215 ? 14.822 1.360 21.304 1.00 38.97 215 ILE A CA 1
ATOM 1598 C C . ILE A 1 215 ? 15.582 0.053 21.523 1.00 38.97 215 ILE A C 1
ATOM 1600 O O . ILE A 1 215 ? 14.974 -0.984 21.781 1.00 38.97 215 ILE A O 1
ATOM 1604 N N . VAL A 1 216 ? 16.909 0.104 21.418 1.00 33.06 216 VAL A N 1
ATOM 1605 C CA . VAL A 1 216 ? 17.761 -0.917 22.033 1.00 33.06 216 VAL A CA 1
ATOM 1606 C C . VAL A 1 216 ? 17.784 -0.592 23.519 1.00 33.06 216 VAL A C 1
ATOM 1608 O O . VAL A 1 216 ? 18.222 0.491 23.897 1.00 33.06 216 VAL A O 1
ATOM 1611 N N . VAL A 1 217 ? 17.238 -1.491 24.331 1.00 30.56 217 VAL A N 1
ATOM 1612 C CA . VAL A 1 217 ? 17.401 -1.450 25.784 1.00 30.56 217 VAL A CA 1
ATOM 1613 C C . VAL A 1 217 ? 18.550 -2.401 26.088 1.00 30.56 217 VAL A C 1
ATOM 1615 O O . VAL A 1 217 ? 18.466 -3.582 25.743 1.00 30.56 217 VAL A O 1
ATOM 1618 N N . ASP A 1 218 ? 19.636 -1.861 26.619 1.00 39.38 218 ASP A N 1
ATOM 1619 C CA . ASP A 1 218 ? 20.752 -2.603 27.196 1.00 39.38 218 ASP A CA 1
ATOM 1620 C C . ASP A 1 218 ? 20.405 -3.193 28.573 1.00 39.38 218 ASP A C 1
ATOM 1622 O O . ASP A 1 218 ? 19.624 -2.571 29.332 1.00 39.38 218 ASP A O 1
#

Mean predicted aligned error: 13.94 Å